Protein AF-A0A3D4FBX0-F1 (afdb_monomer_lite)

Radius of gyration: 39.92 Å; chains: 1; bounding box: 61×50×118 Å

Foldseek 3Di:
DKDAAAKFKFAALADDPLQWPCVQDDPADAQKWKWFQDPNDTDIWGAHPVVRDIPCRNDGGDQFAMIMIHGNHIDDGDDDHHQDAFKDKDKDAAFKGKTDQNGQAKFFVCPQFPDDADAQKWKWTADRNRHIDTQWGAHDPVPGIDGPVNDTDMDHRGHIIMIHHRGIDIRIGHDDPPPDQQPWDKPDFFAADEEEFFAKDKTAIDIDRDPPKWKFKDFPNHTDPPQTDRIDMDRGDDQVPWGWMKMWIDDPHDIDIDDTYTYGYHYDDDDDFPDWDWDWDDDPFKIKIKTQGDAQWKKWKWKDQPVPDIDTQDMDGQHPVRMDITMDTDDPPTDMDMDIDTDD

Secondary structure (DSSP, 8-state):
-EEPSEEEEEE--EE-TT-BHHHHS-SPPTT-EEEEEETTEEEEEEEETTTTEESSTT-B--TTBEEEEEESS-EE-----EEP-EEEEEEE-SEEEEE--SSS--EETTTTT-----TT-EEEEE-TT--EEEEEEEEETTTEEEETTSSPPEE-TTB-EEEEESS-EEEEEEE--TT-PPPPEEEE----EEEETTSPEEEE-EEESSSS-EEEEEETTEE-TT--SSEEEESS--GGG-EEEEEEEEETTEEEEPPPEEEEEE----PPPPPPEEEEEEETTEEEEEEE--TT-EEEEEEESSSS-EEEEEEEE--TTSEEEEEEE--TTS--EEEEEEE-

Sequence (344 aa):
MELPQGSSLISNPFQSGSNLVSSLFSDVPDGFTVSKLMNSEWQGSVWSADSSSWSVPEMTLTPGEGARVDSPEPYQWFTSGKPLVGSLVNWVPAGDSVKASRLALAGLIESELGLQVPEGTTLSTIDGEGTLATLGVYLNAETGWLWTSGEEFSLDVGEAIIISSSSAFDWTQTFDVEGVENPLSLAQVPSEQTLVEGSPLLLEAVAEGADNLAYQWQKDGVDIPGAKSAVLSIESVALSDAGHYAVVASSGGSAVRSLPVSVSVEPKVVEPPASPTLTIAVDGRLIEVTILGEVGQSYQLQGTEDFQTWFDRGGALVNENGTVTFRDRVSRGKGRYYRAIVLE

Structure (mmCIF, N/CA/C/O backbone):
data_AF-A0A3D4FBX0-F1
#
_entry.id   AF-A0A3D4FBX0-F1
#
loop_
_atom_site.group_PDB
_atom_site.id
_atom_site.type_symbol
_atom_site.label_atom_id
_atom_site.label_alt_id
_atom_site.label_comp_id
_atom_site.label_asym_id
_atom_site.label_entity_id
_atom_site.label_seq_id
_atom_site.pdbx_PDB_ins_code
_atom_site.Cartn_x
_atom_site.Cartn_y
_atom_site.Cartn_z
_atom_site.occupancy
_atom_site.B_iso_or_equiv
_atom_site.auth_seq_id
_atom_site.auth_comp_id
_atom_site.auth_asym_id
_atom_site.auth_atom_id
_atom_site.pdbx_PDB_model_num
ATOM 1 N N . MET A 1 1 ? 10.372 -5.886 -29.513 1.00 81.50 1 MET A N 1
ATOM 2 C CA . MET A 1 1 ? 11.264 -4.760 -29.845 1.00 81.50 1 MET A CA 1
ATOM 3 C C . MET A 1 1 ? 12.476 -5.318 -30.566 1.00 81.50 1 MET A C 1
ATOM 5 O O . MET A 1 1 ? 12.957 -6.369 -30.163 1.00 81.50 1 MET A O 1
ATOM 9 N N . GLU A 1 2 ? 12.933 -4.683 -31.641 1.00 86.69 2 GLU A N 1
ATOM 10 C CA . GLU A 1 2 ? 14.228 -5.031 -32.236 1.00 86.69 2 GLU A CA 1
ATOM 11 C C . GLU A 1 2 ? 15.317 -4.239 -31.519 1.00 86.69 2 GLU A C 1
ATOM 13 O O . GLU A 1 2 ? 15.252 -3.015 -31.470 1.00 86.69 2 GLU A O 1
ATOM 18 N N . LEU A 1 3 ? 16.287 -4.941 -30.936 1.00 89.62 3 LEU A N 1
ATOM 19 C CA . LEU A 1 3 ? 17.471 -4.326 -30.359 1.00 89.62 3 LEU A CA 1
ATOM 20 C C . LEU A 1 3 ? 18.573 -4.325 -31.422 1.00 89.62 3 LEU A C 1
ATOM 22 O O . LEU A 1 3 ? 18.932 -5.403 -31.916 1.00 89.62 3 LEU A O 1
ATOM 26 N N . PRO A 1 4 ? 19.093 -3.150 -31.816 1.00 91.69 4 PRO A N 1
ATOM 27 C CA . PRO A 1 4 ? 20.213 -3.082 -32.737 1.00 91.69 4 PRO A CA 1
ATOM 28 C C . PRO A 1 4 ? 21.470 -3.692 -32.109 1.00 91.69 4 PRO A C 1
ATOM 30 O O . PRO A 1 4 ? 21.563 -3.903 -30.900 1.00 91.69 4 PRO A O 1
ATOM 33 N N . GLN A 1 5 ? 22.468 -3.948 -32.953 1.00 95.38 5 GLN A N 1
ATOM 34 C CA . GLN A 1 5 ? 23.820 -4.169 -32.457 1.00 95.38 5 GLN A CA 1
ATOM 35 C C . GLN A 1 5 ? 24.293 -2.921 -31.695 1.00 95.38 5 GLN A C 1
ATOM 37 O O . GLN A 1 5 ? 24.089 -1.800 -32.164 1.00 95.38 5 GLN A O 1
ATOM 42 N N . GLY A 1 6 ? 24.957 -3.134 -30.561 1.00 95.25 6 GLY A N 1
ATOM 43 C CA . GLY A 1 6 ? 25.437 -2.072 -29.688 1.00 95.25 6 GLY A CA 1
ATOM 44 C C . GLY A 1 6 ? 24.506 -1.825 -28.506 1.00 95.25 6 GLY A C 1
ATOM 45 O O . GLY A 1 6 ? 23.904 -2.758 -27.973 1.00 95.25 6 GLY A O 1
ATOM 46 N N . SER A 1 7 ? 24.441 -0.576 -28.059 1.00 95.88 7 SER A N 1
ATOM 47 C CA . SER A 1 7 ? 23.748 -0.18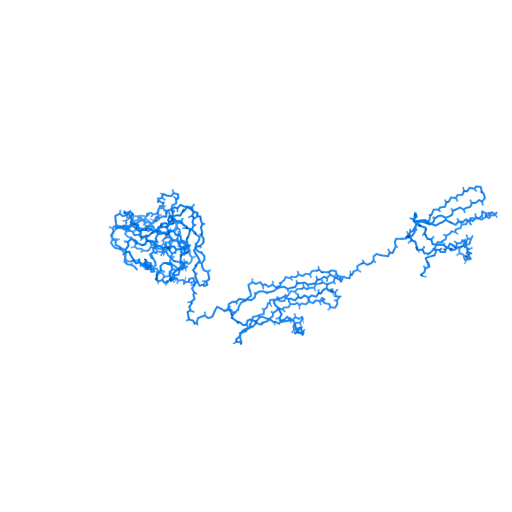4 -26.835 1.00 95.88 7 SER A CA 1
ATOM 48 C C . SER A 1 7 ? 22.283 0.179 -27.060 1.00 95.88 7 SER A C 1
ATOM 50 O O . SER A 1 7 ? 21.911 0.796 -28.057 1.00 95.88 7 SER A O 1
ATOM 52 N N . SER A 1 8 ? 21.428 -0.159 -26.098 1.00 95.12 8 SER A N 1
ATOM 53 C CA . SER A 1 8 ? 20.036 0.301 -26.039 1.00 95.12 8 SER A CA 1
ATOM 54 C C . SER A 1 8 ? 19.577 0.462 -24.593 1.00 95.12 8 SER A C 1
ATOM 56 O O . SER A 1 8 ? 20.061 -0.237 -23.702 1.00 95.12 8 SER A O 1
ATOM 58 N N . LEU A 1 9 ? 18.639 1.378 -24.349 1.00 95.00 9 LEU A N 1
ATOM 59 C CA . LEU A 1 9 ? 17.964 1.515 -23.058 1.00 95.00 9 LEU A CA 1
ATOM 60 C C . LEU A 1 9 ? 16.609 0.831 -23.130 1.00 95.00 9 LEU A C 1
ATOM 62 O O . LEU A 1 9 ? 15.767 1.182 -23.951 1.00 95.00 9 LEU A O 1
ATOM 66 N N . ILE A 1 10 ? 16.409 -0.140 -22.251 1.00 92.19 10 ILE A N 1
ATOM 67 C CA . ILE A 1 10 ? 15.209 -0.964 -22.232 1.00 92.19 10 ILE A CA 1
ATOM 68 C C . ILE A 1 10 ? 14.611 -1.004 -20.839 1.00 92.19 10 ILE A C 1
ATOM 70 O O . ILE A 1 10 ? 15.288 -0.775 -19.835 1.00 92.19 10 ILE A O 1
ATOM 74 N N . SER A 1 11 ? 13.338 -1.356 -20.762 1.00 87.69 11 SER A N 1
ATOM 75 C CA . SER A 1 11 ? 12.660 -1.648 -19.510 1.00 87.69 11 SER A CA 1
ATOM 76 C C . SER A 1 11 ? 11.707 -2.811 -19.673 1.00 87.69 11 SER A C 1
ATOM 78 O O . SER A 1 11 ? 11.137 -3.030 -20.737 1.00 87.69 11 SER A O 1
ATOM 80 N N . ASN A 1 12 ? 11.519 -3.554 -18.589 1.00 84.69 12 ASN A N 1
ATOM 81 C CA . ASN A 1 12 ? 10.453 -4.528 -18.490 1.00 84.69 12 ASN A CA 1
ATOM 82 C C . ASN A 1 12 ? 9.160 -3.817 -18.037 1.00 84.69 12 ASN A C 1
ATOM 84 O O . ASN A 1 12 ? 9.109 -3.388 -16.889 1.00 84.69 12 ASN A O 1
ATOM 88 N N . PRO A 1 13 ? 8.103 -3.710 -18.861 1.00 73.19 13 PRO A N 1
ATOM 89 C CA . PRO A 1 13 ? 6.834 -3.121 -18.428 1.00 73.19 13 PRO A CA 1
ATOM 90 C C . PRO A 1 13 ? 5.913 -4.138 -17.724 1.00 73.19 13 PRO A C 1
ATOM 92 O O . PRO A 1 13 ? 4.857 -3.769 -17.213 1.00 73.19 13 PRO A O 1
ATOM 95 N N . PHE A 1 14 ? 6.274 -5.429 -17.688 1.00 78.81 14 PHE A N 1
ATOM 96 C CA . PHE A 1 14 ? 5.383 -6.507 -17.254 1.00 78.81 14 PHE A CA 1
ATOM 97 C C . PHE A 1 14 ? 5.850 -7.204 -15.980 1.00 78.81 14 PHE A C 1
ATOM 99 O O . PHE A 1 14 ? 7.025 -7.524 -15.803 1.00 78.81 14 PHE A O 1
ATOM 106 N N . GLN A 1 15 ? 4.902 -7.561 -15.112 1.00 76.25 15 GLN A N 1
ATOM 107 C CA . GLN A 1 15 ? 5.196 -8.478 -14.016 1.00 76.25 15 GLN A CA 1
ATOM 108 C C . GLN A 1 15 ? 5.245 -9.914 -14.556 1.00 76.25 15 GLN A C 1
ATOM 110 O O . GLN A 1 15 ? 4.235 -10.457 -15.017 1.00 76.25 15 GLN A O 1
ATOM 115 N N . SER A 1 16 ? 6.415 -10.546 -14.460 1.00 65.38 16 SER A N 1
ATOM 116 C CA . SER A 1 16 ? 6.683 -11.896 -14.965 1.00 65.38 16 SER A CA 1
ATOM 117 C C . SER A 1 16 ? 7.260 -12.786 -13.861 1.00 65.38 16 SER A C 1
ATOM 119 O O . SER A 1 16 ? 8.459 -13.000 -13.775 1.00 65.38 16 SER A O 1
ATOM 121 N N . GLY A 1 17 ? 6.412 -13.310 -12.968 1.00 68.88 17 GLY A N 1
ATOM 122 C CA . GLY A 1 17 ? 6.825 -14.258 -11.918 1.00 68.88 17 GLY A CA 1
ATOM 123 C C . GLY A 1 17 ? 7.986 -13.761 -11.037 1.00 68.88 17 GLY A C 1
ATOM 124 O O . GLY A 1 17 ? 7.739 -13.131 -10.013 1.00 68.88 17 GLY A O 1
ATOM 125 N N . SER A 1 18 ? 9.228 -14.062 -11.440 1.00 76.38 18 SER A N 1
ATOM 126 C CA . SER A 1 18 ? 10.487 -13.681 -10.784 1.00 76.38 18 SER A CA 1
ATOM 127 C C . SER A 1 18 ? 11.148 -12.395 -11.318 1.00 76.38 18 SER A C 1
ATOM 129 O O . SER A 1 18 ? 11.990 -11.837 -10.620 1.00 76.38 18 SER A O 1
ATOM 131 N N . ASN A 1 19 ? 10.798 -11.917 -12.522 1.00 83.62 19 ASN A N 1
ATOM 132 C CA . ASN A 1 19 ? 11.467 -10.809 -13.227 1.00 83.62 19 ASN A CA 1
ATOM 133 C C . ASN A 1 19 ? 13.000 -10.965 -13.341 1.00 83.62 19 ASN A C 1
ATOM 135 O O . ASN A 1 19 ? 13.720 -9.968 -13.432 1.00 83.62 19 ASN A O 1
ATOM 139 N N . LEU A 1 20 ? 13.522 -12.194 -13.300 1.00 89.50 20 LEU A N 1
ATOM 140 C CA . LEU A 1 20 ? 14.953 -12.451 -13.461 1.00 89.50 20 LEU A CA 1
ATOM 141 C C . LEU A 1 20 ? 15.390 -12.095 -14.882 1.00 89.50 20 LEU A C 1
ATOM 143 O O . LEU A 1 20 ? 14.687 -12.409 -15.843 1.00 89.50 20 LEU A O 1
ATOM 147 N N . VAL A 1 21 ? 16.583 -11.522 -15.032 1.00 90.19 21 VAL A N 1
ATOM 148 C CA . VAL A 1 21 ? 17.190 -11.239 -16.343 1.00 90.19 21 VAL A CA 1
ATOM 149 C C . VAL A 1 21 ? 17.229 -12.503 -17.205 1.00 90.19 21 VAL A C 1
ATOM 151 O O . VAL A 1 21 ? 16.845 -12.458 -18.368 1.00 90.19 21 VAL A O 1
ATOM 154 N N . SER A 1 22 ? 17.547 -13.652 -16.607 1.00 88.56 22 SER A N 1
ATOM 155 C CA . SER A 1 22 ? 17.542 -14.960 -17.276 1.00 88.56 22 SER A CA 1
ATOM 156 C C . SER A 1 22 ? 16.178 -15.410 -17.805 1.00 88.56 22 SER A C 1
ATOM 158 O O . SER A 1 22 ? 16.120 -16.254 -18.692 1.00 88.56 22 SER A O 1
ATOM 160 N N . SER A 1 23 ? 15.085 -14.866 -17.268 1.00 85.69 23 SER A N 1
ATOM 161 C CA . SER A 1 23 ? 13.723 -15.138 -17.740 1.00 85.69 23 SER A CA 1
ATOM 162 C C . SER A 1 23 ? 13.221 -14.116 -18.760 1.00 85.69 23 SER A C 1
ATOM 164 O O . SER A 1 23 ? 12.358 -14.440 -19.569 1.00 85.69 23 SER A O 1
ATOM 166 N N . LEU A 1 24 ? 13.762 -12.895 -18.727 1.00 87.31 24 LEU A N 1
ATOM 167 C CA . LEU A 1 24 ? 13.410 -11.806 -19.642 1.00 87.31 24 LEU A CA 1
ATOM 168 C C . LEU A 1 24 ? 14.210 -11.863 -20.948 1.00 87.31 24 LEU A C 1
ATOM 170 O O . LEU A 1 24 ? 13.746 -11.370 -21.974 1.00 87.31 24 LEU A O 1
ATOM 174 N N . PHE A 1 25 ? 15.402 -12.455 -20.901 1.00 88.31 25 PHE A N 1
ATOM 175 C CA . PHE A 1 25 ? 16.336 -12.576 -22.012 1.00 88.31 25 PHE A CA 1
ATOM 176 C C . PHE A 1 25 ? 16.727 -14.045 -22.193 1.00 88.31 25 PHE A C 1
ATOM 178 O O . PHE A 1 25 ? 17.570 -14.576 -21.469 1.00 88.31 25 PHE A O 1
ATOM 185 N N . SER A 1 26 ? 16.084 -14.695 -23.162 1.00 82.31 26 SER A N 1
ATOM 186 C CA . SER A 1 26 ? 16.315 -16.087 -23.557 1.00 82.31 26 SER A CA 1
ATOM 187 C C . SER A 1 26 ? 16.983 -16.149 -24.924 1.00 82.31 26 SER A C 1
ATOM 189 O O . SER A 1 26 ? 16.622 -15.371 -25.800 1.00 82.31 26 SER A O 1
ATOM 191 N N . ASP A 1 27 ? 17.901 -17.095 -25.127 1.00 86.88 27 ASP A N 1
ATOM 192 C CA . ASP A 1 27 ? 18.573 -17.302 -26.420 1.00 86.88 27 ASP A CA 1
ATOM 193 C C . ASP A 1 27 ? 19.313 -16.048 -26.932 1.00 86.88 27 ASP A C 1
ATOM 195 O O . ASP A 1 27 ? 19.328 -15.755 -28.128 1.00 86.88 27 ASP A O 1
ATOM 199 N N . VAL A 1 28 ? 19.929 -15.292 -26.015 1.00 93.12 28 VAL A N 1
ATOM 200 C CA . VAL A 1 28 ? 20.746 -14.122 -26.366 1.00 93.12 28 VAL A CA 1
ATOM 201 C C . VAL A 1 28 ? 22.135 -14.520 -26.898 1.00 93.12 28 VAL A C 1
ATOM 203 O O . VAL A 1 28 ? 22.654 -15.582 -26.531 1.00 93.12 28 VAL A O 1
ATOM 206 N N . PRO A 1 29 ? 22.769 -13.669 -27.729 1.00 94.81 29 PRO A N 1
ATOM 207 C CA . PRO A 1 29 ? 24.128 -13.885 -28.227 1.00 94.81 29 PRO A CA 1
ATOM 208 C C . PRO A 1 29 ? 25.178 -13.958 -27.111 1.00 94.81 29 PRO A C 1
ATOM 210 O O . PRO A 1 29 ? 25.039 -13.319 -26.066 1.00 94.81 29 PRO A O 1
ATOM 213 N N . ASP A 1 30 ? 26.266 -14.697 -27.343 1.00 96.31 30 ASP A N 1
ATOM 214 C CA . ASP A 1 30 ? 27.410 -14.728 -26.422 1.00 96.31 30 ASP A CA 1
ATOM 215 C C . ASP A 1 30 ? 27.992 -13.322 -26.222 1.00 96.31 30 ASP A C 1
ATOM 217 O O . ASP A 1 30 ? 28.230 -12.606 -27.193 1.00 96.31 30 ASP A O 1
ATOM 221 N N . GLY A 1 31 ? 28.205 -12.918 -24.968 1.00 95.75 31 GLY A N 1
ATOM 222 C CA . GLY A 1 31 ? 28.670 -11.574 -24.624 1.00 95.75 31 GLY A CA 1
ATOM 223 C C . GLY A 1 31 ? 27.572 -10.511 -24.506 1.00 95.75 31 GLY A C 1
ATOM 224 O O . GLY A 1 31 ? 27.900 -9.359 -24.230 1.00 95.75 31 GLY A O 1
ATOM 225 N N . PHE A 1 32 ? 26.290 -10.866 -24.666 1.00 97.19 32 PHE A N 1
ATOM 226 C CA . PHE A 1 32 ? 25.172 -9.955 -24.393 1.00 97.19 32 PHE A CA 1
ATOM 227 C C . PHE A 1 32 ? 25.190 -9.494 -22.933 1.00 97.19 32 PHE A C 1
ATOM 229 O O . PHE A 1 32 ? 25.326 -10.313 -22.017 1.00 97.19 32 PHE A O 1
ATOM 236 N N . THR A 1 33 ? 25.031 -8.192 -22.699 1.00 97.12 33 THR A N 1
ATOM 237 C CA . THR A 1 33 ? 25.055 -7.619 -21.347 1.00 97.12 33 THR A CA 1
ATOM 238 C C . THR A 1 33 ? 23.728 -6.961 -20.981 1.00 97.12 33 THR A C 1
ATOM 240 O O . THR A 1 33 ? 23.034 -6.400 -21.826 1.00 97.12 33 THR A O 1
ATOM 243 N N . VAL A 1 34 ? 23.386 -7.009 -19.693 1.00 96.31 34 VAL A N 1
ATOM 244 C CA . VAL A 1 34 ? 22.302 -6.225 -19.090 1.00 96.31 34 VAL A CA 1
ATOM 245 C C . VAL A 1 34 ? 22.876 -5.494 -17.888 1.00 96.31 34 VAL A C 1
ATOM 247 O O . VAL A 1 34 ? 23.357 -6.135 -16.958 1.00 96.31 34 VAL A O 1
ATOM 250 N N . SER A 1 35 ? 22.815 -4.166 -17.886 1.00 94.50 35 SER A N 1
ATOM 251 C CA . SER A 1 35 ? 23.449 -3.303 -16.889 1.00 94.50 35 SER A CA 1
ATOM 252 C C . SER A 1 35 ? 22.460 -2.319 -16.271 1.00 94.50 35 SER A C 1
ATOM 254 O O . SER A 1 35 ? 21.723 -1.632 -16.974 1.00 94.50 35 SER A O 1
ATOM 256 N N . LYS A 1 36 ? 22.468 -2.203 -14.941 1.00 90.31 36 LYS A N 1
ATOM 257 C CA . LYS A 1 36 ? 21.743 -1.166 -14.195 1.00 90.31 36 LYS A CA 1
ATOM 258 C C . LYS A 1 36 ? 22.679 -0.014 -13.857 1.00 90.31 36 LYS A C 1
ATOM 260 O O . LYS A 1 36 ? 23.842 -0.240 -13.531 1.00 90.31 36 LYS A O 1
ATOM 265 N N . LEU A 1 37 ? 22.158 1.208 -13.897 1.00 86.06 37 LEU A N 1
ATOM 266 C CA . LEU A 1 37 ? 22.888 2.387 -13.442 1.00 86.06 37 LEU A CA 1
ATOM 267 C C . LEU A 1 37 ? 22.717 2.532 -11.928 1.00 86.06 37 LEU A C 1
ATOM 269 O O . LEU A 1 37 ? 21.599 2.689 -11.439 1.00 86.06 37 LEU A O 1
ATOM 273 N N . MET A 1 38 ? 23.817 2.460 -11.185 1.00 78.12 38 MET A N 1
ATOM 274 C CA . MET A 1 38 ? 23.843 2.616 -9.732 1.00 78.12 38 MET A CA 1
ATOM 275 C C . MET A 1 38 ? 25.011 3.523 -9.356 1.00 78.12 38 MET A C 1
ATOM 277 O O . MET A 1 38 ? 26.154 3.214 -9.677 1.00 78.12 38 MET A O 1
ATOM 281 N N . ASN A 1 39 ? 24.736 4.630 -8.661 1.00 75.06 39 ASN A N 1
ATOM 282 C CA . ASN A 1 39 ? 25.752 5.616 -8.261 1.00 75.06 39 ASN A CA 1
ATOM 283 C C . ASN A 1 39 ? 26.601 6.128 -9.445 1.00 75.06 39 ASN A C 1
ATOM 285 O O . ASN A 1 39 ? 27.820 6.222 -9.337 1.00 75.06 39 ASN A O 1
ATOM 289 N N . SER A 1 40 ? 25.953 6.416 -10.580 1.00 78.62 40 SER A N 1
ATOM 290 C CA . SER A 1 40 ? 26.597 6.847 -11.834 1.00 78.62 40 SER A CA 1
ATOM 291 C C . SER A 1 40 ? 27.551 5.824 -12.474 1.00 78.62 40 SER A C 1
ATOM 293 O O . SER A 1 40 ? 28.278 6.163 -13.405 1.00 78.62 40 SER A O 1
ATOM 295 N N . GLU A 1 41 ? 27.518 4.560 -12.041 1.00 85.44 41 GLU A N 1
ATOM 296 C CA . GLU A 1 41 ? 28.266 3.460 -12.654 1.00 85.44 41 GLU A CA 1
ATOM 297 C C . GLU A 1 41 ? 27.328 2.364 -13.170 1.00 85.44 41 GLU A C 1
ATOM 299 O O . GLU A 1 41 ? 26.313 2.030 -12.551 1.00 85.44 41 GLU A O 1
ATOM 304 N N . TRP A 1 42 ? 27.675 1.785 -14.320 1.00 89.88 42 TRP A N 1
ATOM 305 C CA . TRP A 1 42 ? 26.950 0.654 -14.889 1.00 89.88 42 TRP A CA 1
ATOM 306 C C . TRP A 1 42 ? 27.415 -0.645 -14.240 1.00 89.88 42 TRP A C 1
ATOM 308 O O . TRP A 1 42 ? 28.582 -1.020 -14.336 1.00 89.88 42 TRP A O 1
ATOM 318 N N . GLN A 1 43 ? 26.485 -1.349 -13.604 1.00 89.25 43 GLN A N 1
ATOM 319 C CA . GLN A 1 43 ? 26.718 -2.658 -13.007 1.00 89.25 43 GLN A CA 1
ATOM 320 C C . GLN A 1 43 ? 25.849 -3.681 -13.722 1.00 89.25 43 GLN A C 1
ATOM 322 O O . GLN A 1 43 ? 24.622 -3.559 -13.726 1.00 89.25 43 GLN A O 1
ATOM 327 N N . GLY A 1 44 ? 26.480 -4.672 -14.348 1.00 92.56 44 GLY A N 1
ATOM 328 C CA . GLY A 1 44 ? 25.782 -5.570 -15.255 1.00 92.56 44 GLY A CA 1
ATOM 329 C C . GLY A 1 44 ? 26.115 -7.041 -15.120 1.00 92.56 44 GLY A C 1
ATOM 330 O O . GLY A 1 44 ? 27.101 -7.448 -14.508 1.00 92.56 44 GLY A O 1
ATOM 331 N N . SER A 1 45 ? 25.238 -7.826 -15.725 1.00 95.62 45 SER A N 1
ATOM 332 C CA . SER A 1 45 ? 25.350 -9.260 -15.918 1.00 95.62 45 SER A CA 1
ATOM 333 C C . SER A 1 45 ? 25.648 -9.532 -17.387 1.00 95.62 45 SER A C 1
ATOM 335 O O . SER A 1 45 ? 25.082 -8.880 -18.263 1.00 95.62 45 SER A O 1
ATOM 337 N N . VAL A 1 46 ? 26.536 -10.483 -17.653 1.00 97.12 46 VAL A N 1
ATOM 338 C CA . VAL A 1 46 ? 26.955 -10.868 -19.006 1.00 97.12 46 VAL A CA 1
ATOM 339 C C . VAL A 1 46 ? 26.550 -12.312 -19.246 1.00 97.12 46 VAL A C 1
ATOM 341 O O . VAL A 1 46 ? 26.764 -13.164 -18.378 1.00 97.12 46 VAL A O 1
ATOM 344 N N . TRP A 1 47 ? 25.967 -12.584 -20.407 1.00 97.25 47 TRP A N 1
ATOM 345 C CA . TRP A 1 47 ? 25.662 -13.933 -20.856 1.00 97.25 47 TRP A CA 1
ATOM 346 C C . TRP A 1 47 ? 26.900 -14.610 -21.446 1.00 97.25 47 TRP A C 1
ATOM 348 O O . TRP A 1 47 ? 27.590 -14.028 -22.284 1.00 97.25 47 TRP A O 1
ATOM 358 N N . SER A 1 48 ? 27.150 -15.854 -21.029 1.00 95.75 48 SER A N 1
ATOM 359 C CA . SER A 1 48 ? 28.141 -16.733 -21.649 1.00 95.75 48 SER A CA 1
ATOM 360 C C . SER A 1 48 ? 27.467 -17.970 -22.235 1.00 95.75 48 SER A C 1
ATOM 362 O O . SER A 1 48 ? 26.826 -18.739 -21.512 1.00 95.75 48 SER A O 1
ATOM 364 N N . ALA A 1 49 ? 27.647 -18.186 -23.537 1.00 92.88 49 ALA A N 1
ATOM 365 C CA . ALA A 1 49 ? 27.149 -19.362 -24.243 1.00 92.88 49 ALA A CA 1
ATOM 366 C C . ALA A 1 49 ? 27.879 -20.643 -23.802 1.00 92.88 49 ALA A C 1
ATOM 368 O O . ALA A 1 49 ? 27.241 -21.686 -23.651 1.00 92.88 49 ALA A O 1
ATOM 369 N N . ASP A 1 50 ? 29.182 -20.549 -23.511 1.00 93.06 50 ASP A N 1
ATOM 370 C CA . ASP A 1 50 ? 30.014 -21.677 -23.067 1.00 93.06 50 ASP A CA 1
ATOM 371 C C . ASP A 1 50 ? 29.497 -22.311 -21.768 1.00 93.06 50 ASP A C 1
ATOM 373 O O . ASP A 1 50 ? 29.455 -23.536 -21.638 1.00 93.06 50 ASP A O 1
ATOM 377 N N . SER A 1 51 ? 29.091 -21.484 -20.798 1.00 93.19 51 SER A N 1
ATOM 378 C CA . SER A 1 51 ? 28.539 -21.947 -19.520 1.00 93.19 51 SER A CA 1
ATOM 379 C C . SER A 1 51 ? 27.011 -21.936 -19.470 1.00 93.19 51 SER A C 1
ATOM 381 O O . SER A 1 51 ? 26.441 -22.397 -18.480 1.00 93.19 51 SER A O 1
ATOM 383 N N . SER A 1 52 ? 26.347 -21.427 -20.516 1.00 93.12 52 SER A N 1
ATOM 384 C CA . SER A 1 52 ? 24.892 -21.227 -20.579 1.00 93.12 52 SER A CA 1
ATOM 385 C C . SER A 1 52 ? 24.352 -20.508 -19.337 1.00 93.12 52 SER A C 1
ATOM 387 O O . SER A 1 52 ? 23.354 -20.916 -18.737 1.00 93.12 52 SER A O 1
ATOM 389 N N . SER A 1 53 ? 25.059 -19.464 -18.900 1.00 94.38 53 SER A N 1
ATOM 390 C CA . SER A 1 53 ? 24.759 -18.776 -17.647 1.00 94.38 53 SER A CA 1
ATOM 391 C C . SER A 1 53 ? 25.062 -17.286 -17.701 1.00 94.38 53 SER A C 1
ATOM 393 O O . SER A 1 53 ? 26.027 -16.848 -18.325 1.00 94.38 53 SER A O 1
ATOM 395 N N . TRP A 1 54 ? 24.290 -16.531 -16.928 1.00 95.75 54 TRP A N 1
ATOM 396 C CA . TRP A 1 54 ? 24.553 -15.132 -16.610 1.00 95.75 54 TRP A CA 1
ATOM 397 C C . TRP A 1 54 ? 25.605 -15.009 -15.501 1.00 95.75 54 TRP A C 1
ATOM 399 O O . TRP A 1 54 ? 25.561 -15.764 -14.528 1.00 95.75 54 TRP A O 1
ATOM 409 N N . SER A 1 55 ? 26.523 -14.042 -15.612 1.00 96.75 55 SER A N 1
ATOM 410 C CA . SER A 1 55 ? 27.559 -13.793 -14.592 1.00 96.75 55 SER A CA 1
ATOM 411 C C . SER A 1 55 ? 26.987 -13.340 -13.241 1.00 96.75 55 SER A C 1
ATOM 413 O O . SER A 1 55 ? 27.568 -13.629 -12.195 1.00 96.75 55 SER A O 1
ATOM 415 N N . VAL A 1 56 ? 25.824 -12.683 -13.254 1.00 94.56 56 VAL A N 1
ATOM 416 C CA . VAL A 1 56 ? 25.021 -12.336 -12.073 1.00 94.56 56 VAL A CA 1
ATOM 417 C C . VAL A 1 56 ? 23.624 -12.955 -12.243 1.00 94.56 56 VAL A C 1
ATOM 419 O O . VAL A 1 56 ? 22.733 -12.311 -12.802 1.00 94.56 56 VAL A O 1
ATOM 422 N N . PRO A 1 57 ? 23.411 -14.215 -11.815 1.00 89.44 57 PRO A N 1
ATOM 423 C CA . PRO A 1 57 ? 22.180 -14.959 -12.108 1.00 89.44 57 PRO A CA 1
ATOM 424 C C . PRO A 1 57 ? 20.947 -14.451 -11.345 1.00 89.44 57 PRO A C 1
ATOM 426 O O . PRO A 1 57 ? 19.828 -14.639 -11.809 1.00 89.44 57 PRO A O 1
ATOM 429 N N . GLU A 1 58 ? 21.152 -13.777 -10.212 1.00 90.31 58 GLU A N 1
ATOM 430 C CA . GLU A 1 58 ? 20.089 -13.210 -9.365 1.00 90.31 58 GLU A CA 1
ATOM 431 C C . GLU A 1 58 ? 19.632 -11.813 -9.824 1.00 90.31 58 GLU A C 1
ATOM 433 O O . GLU A 1 58 ? 18.792 -11.181 -9.182 1.00 90.31 58 GLU A O 1
ATOM 438 N N . MET A 1 59 ? 20.209 -11.279 -10.907 1.00 89.75 59 MET A N 1
ATOM 439 C CA . MET A 1 59 ? 19.841 -9.958 -11.405 1.00 89.75 59 MET A CA 1
ATOM 440 C C . MET A 1 59 ? 18.384 -9.966 -11.878 1.00 89.75 59 MET A C 1
ATOM 442 O O . MET A 1 59 ? 17.980 -10.810 -12.676 1.00 89.75 59 MET A O 1
ATOM 446 N N . THR A 1 60 ? 17.600 -9.000 -11.406 1.00 89.81 60 THR A N 1
ATOM 447 C CA . THR A 1 60 ? 16.191 -8.818 -11.777 1.00 89.81 60 THR A CA 1
ATOM 448 C C . THR A 1 60 ? 15.980 -7.486 -12.480 1.00 89.81 60 THR A C 1
ATOM 450 O O . THR A 1 60 ? 16.753 -6.550 -12.280 1.00 89.81 60 THR A O 1
ATOM 453 N N . LEU A 1 61 ? 14.917 -7.376 -13.273 1.00 86.81 61 LEU A N 1
ATOM 454 C CA . LEU A 1 61 ? 14.436 -6.113 -13.828 1.00 86.81 61 LEU A CA 1
ATOM 455 C C . LEU A 1 61 ? 12.938 -5.987 -13.543 1.00 86.81 61 LEU A C 1
ATOM 457 O O . LEU A 1 61 ? 12.092 -6.528 -14.260 1.00 86.81 61 LEU A O 1
ATOM 461 N N . THR A 1 62 ? 12.618 -5.339 -12.426 1.00 83.44 62 THR A N 1
ATOM 462 C CA . THR A 1 62 ? 11.235 -5.167 -11.978 1.00 83.44 62 THR A CA 1
ATOM 463 C C . THR A 1 62 ? 10.498 -4.134 -12.835 1.00 83.44 62 THR A C 1
ATOM 465 O O . THR A 1 62 ? 11.138 -3.280 -13.452 1.00 83.44 62 THR A O 1
ATOM 468 N N . PRO A 1 63 ? 9.155 -4.183 -12.896 1.00 80.00 63 PRO A N 1
ATOM 469 C CA . PRO A 1 63 ? 8.400 -3.262 -13.732 1.00 80.00 63 PRO A CA 1
ATOM 470 C C . PRO A 1 63 ? 8.658 -1.783 -13.432 1.00 80.00 63 PRO A C 1
ATOM 472 O O . PRO A 1 63 ? 8.382 -1.330 -12.318 1.00 80.00 63 PRO A O 1
ATOM 475 N N . GLY A 1 64 ? 9.123 -1.030 -14.434 1.00 75.12 64 GLY A N 1
ATOM 476 C CA . GLY A 1 64 ? 9.496 0.390 -14.317 1.00 75.12 64 GLY A CA 1
ATOM 477 C C . GLY A 1 64 ? 10.974 0.660 -14.055 1.00 75.12 64 GLY A C 1
ATOM 478 O O . GLY A 1 64 ? 11.410 1.812 -14.140 1.00 75.12 64 GLY A O 1
ATOM 479 N N . GLU A 1 65 ? 11.763 -0.370 -13.749 1.00 84.62 65 GLU A N 1
ATOM 480 C CA . GLU A 1 65 ? 13.217 -0.254 -13.791 1.00 84.62 65 GLU A CA 1
ATOM 481 C C . GLU A 1 65 ? 13.692 -0.289 -15.245 1.00 84.62 65 GLU A C 1
ATOM 483 O O . GLU A 1 65 ? 13.264 -1.138 -16.032 1.00 84.62 65 GLU A O 1
ATOM 488 N N . GLY A 1 66 ? 14.593 0.624 -15.598 1.00 89.50 66 GLY A N 1
ATOM 489 C CA . GLY A 1 66 ? 15.315 0.569 -16.859 1.00 89.50 66 GLY A CA 1
ATOM 490 C C . GLY A 1 66 ? 16.696 -0.071 -16.704 1.00 89.50 66 GLY A C 1
ATOM 491 O O . GLY A 1 66 ? 17.283 -0.086 -15.619 1.00 89.50 66 GLY A O 1
ATOM 492 N N . ALA A 1 67 ? 17.222 -0.587 -17.805 1.00 93.25 67 ALA A N 1
ATOM 493 C CA . ALA A 1 67 ? 18.574 -1.109 -17.924 1.00 93.25 67 ALA A CA 1
ATOM 494 C C . ALA A 1 67 ? 19.172 -0.702 -19.273 1.00 93.25 67 ALA A C 1
ATOM 496 O O . ALA A 1 67 ? 18.455 -0.489 -20.249 1.00 93.25 67 ALA A O 1
ATOM 497 N N . ARG A 1 68 ? 20.500 -0.634 -19.329 1.00 95.31 68 ARG A N 1
ATOM 498 C CA . ARG A 1 68 ? 21.238 -0.651 -20.588 1.00 95.31 68 ARG A CA 1
ATOM 499 C C . ARG A 1 68 ? 21.467 -2.094 -20.985 1.00 95.31 68 ARG A C 1
ATOM 501 O O . ARG A 1 68 ? 21.868 -2.905 -20.153 1.00 95.31 68 ARG A O 1
ATOM 508 N N . VAL A 1 69 ? 21.252 -2.391 -22.251 1.00 95.94 69 VAL A N 1
ATOM 509 C CA . VAL A 1 69 ? 21.665 -3.649 -22.861 1.00 95.94 69 VAL A CA 1
ATOM 510 C C . VAL A 1 69 ? 22.717 -3.365 -23.909 1.00 95.94 69 VAL A C 1
ATOM 512 O O . VAL A 1 69 ? 22.588 -2.391 -24.648 1.00 95.94 69 VAL A O 1
ATOM 515 N N . ASP A 1 70 ? 23.756 -4.192 -23.951 1.00 96.50 70 ASP A N 1
ATOM 516 C CA . ASP A 1 70 ? 24.740 -4.172 -25.027 1.00 96.50 70 ASP A CA 1
ATOM 517 C C . ASP A 1 70 ? 24.670 -5.510 -25.761 1.00 96.50 70 ASP A C 1
ATOM 519 O O . ASP A 1 70 ? 24.984 -6.562 -25.196 1.00 96.50 70 ASP A O 1
ATOM 523 N N . SER A 1 71 ? 24.222 -5.462 -27.016 1.00 95.62 71 SER A N 1
ATOM 524 C CA . SER A 1 71 ? 24.039 -6.641 -27.856 1.00 95.62 71 SER A CA 1
ATOM 525 C C . SER A 1 71 ? 25.158 -6.741 -28.899 1.00 95.62 71 SER A C 1
ATOM 527 O O . SER A 1 71 ? 25.305 -5.836 -29.726 1.00 95.62 71 SER A O 1
ATOM 529 N N . PRO A 1 72 ? 25.946 -7.830 -28.920 1.00 95.31 72 PRO A N 1
ATOM 530 C CA . PRO A 1 72 ? 27.005 -8.033 -29.914 1.00 95.31 72 PRO A CA 1
ATOM 531 C C . PRO A 1 72 ? 26.499 -8.151 -31.355 1.00 95.31 72 PRO A C 1
ATOM 533 O O . PRO A 1 72 ? 27.250 -7.888 -32.291 1.00 95.31 72 PRO A O 1
ATOM 536 N N . GLU A 1 73 ? 25.235 -8.523 -31.538 1.00 94.62 73 GLU A N 1
ATOM 537 C CA . GLU A 1 73 ? 24.532 -8.616 -32.819 1.00 94.62 73 GLU A CA 1
ATOM 538 C C . GLU A 1 73 ? 23.058 -8.210 -32.640 1.00 94.62 73 GLU A C 1
ATOM 540 O O . GLU A 1 73 ? 22.587 -8.149 -31.503 1.00 94.62 73 GLU A O 1
ATOM 545 N N . PRO A 1 74 ? 22.307 -7.897 -33.710 1.00 93.19 74 PRO A N 1
ATOM 546 C CA . PRO A 1 74 ? 20.894 -7.549 -33.581 1.00 93.19 74 PRO A CA 1
ATOM 547 C C . PRO A 1 74 ? 20.089 -8.675 -32.921 1.00 93.19 74 PRO A C 1
ATOM 549 O O . PRO A 1 74 ? 20.229 -9.839 -33.293 1.00 93.19 74 PRO A O 1
ATOM 552 N N . TYR A 1 75 ? 19.219 -8.329 -31.973 1.00 90.50 75 TYR A N 1
ATOM 553 C CA . TYR A 1 75 ? 18.432 -9.298 -31.211 1.00 90.50 75 TYR A CA 1
ATOM 554 C C . TYR A 1 75 ? 16.969 -8.869 -31.118 1.00 90.50 75 TYR A C 1
ATOM 556 O O . TYR A 1 75 ? 16.645 -7.736 -30.761 1.00 90.50 75 TYR A O 1
ATOM 564 N N . GLN A 1 76 ? 16.056 -9.789 -31.425 1.00 89.25 76 GLN A N 1
ATOM 565 C CA . GLN A 1 76 ? 14.628 -9.528 -31.305 1.00 89.25 76 GLN A CA 1
ATOM 566 C C . GLN A 1 76 ? 14.162 -9.858 -29.891 1.00 89.25 76 GLN A C 1
ATOM 568 O O . GLN A 1 76 ? 14.020 -11.019 -29.514 1.00 89.25 76 GLN A O 1
ATOM 573 N N . TRP A 1 77 ? 13.888 -8.818 -29.110 1.00 85.75 77 TRP A N 1
ATOM 574 C CA . TRP A 1 77 ? 13.434 -8.979 -27.744 1.00 85.75 77 TRP A CA 1
ATOM 575 C C . TRP A 1 77 ? 11.911 -9.078 -27.660 1.00 85.75 77 TRP A C 1
ATOM 577 O O . TRP A 1 77 ? 11.174 -8.168 -28.068 1.00 85.75 77 TRP A O 1
ATOM 587 N N . PHE A 1 78 ? 11.446 -10.185 -27.085 1.00 77.69 78 PHE A N 1
ATOM 588 C CA . PHE A 1 78 ? 10.055 -10.405 -26.720 1.00 77.69 78 PHE A CA 1
ATOM 589 C C . PHE A 1 78 ? 9.929 -10.407 -25.203 1.00 77.69 78 PHE A C 1
ATOM 591 O O . PHE A 1 78 ? 10.561 -11.209 -24.523 1.00 77.69 78 PHE A O 1
ATOM 598 N N . THR A 1 79 ? 9.065 -9.546 -24.682 1.00 71.00 79 THR A N 1
ATOM 599 C CA . THR A 1 79 ? 8.637 -9.603 -23.286 1.00 71.00 79 THR A CA 1
ATOM 600 C C . THR A 1 79 ? 7.139 -9.870 -23.240 1.00 71.00 79 THR A C 1
ATOM 602 O O . THR A 1 79 ? 6.375 -9.404 -24.088 1.00 71.00 79 THR A O 1
ATOM 605 N N . SER A 1 80 ? 6.722 -10.690 -22.282 1.00 69.44 80 SER A N 1
ATOM 606 C CA . SER A 1 80 ? 5.322 -11.020 -22.047 1.00 69.44 80 SER A CA 1
ATOM 607 C C . SER A 1 80 ? 5.093 -11.169 -20.551 1.00 69.44 80 SER A C 1
ATOM 609 O O . SER A 1 80 ? 5.972 -11.603 -19.806 1.00 69.44 80 SER A O 1
ATOM 611 N N . GLY A 1 81 ? 3.905 -10.806 -20.093 1.00 72.81 81 GLY A N 1
ATOM 612 C CA . GLY A 1 81 ? 3.556 -10.921 -18.689 1.00 72.81 81 GLY A CA 1
ATOM 613 C C . GLY A 1 81 ? 2.246 -10.222 -18.391 1.00 72.81 81 GLY A C 1
ATOM 614 O O . GLY A 1 81 ? 1.494 -9.860 -19.297 1.00 72.81 81 GLY A O 1
ATOM 615 N N . LYS A 1 82 ? 1.949 -10.062 -17.103 1.00 72.56 82 LYS A N 1
ATOM 616 C CA . LYS A 1 82 ? 0.741 -9.353 -16.683 1.00 72.56 82 LYS A CA 1
ATOM 617 C C . LYS A 1 82 ? 1.028 -7.849 -16.672 1.00 72.56 82 LYS A C 1
ATOM 619 O O . LYS A 1 82 ? 2.009 -7.458 -16.030 1.00 72.56 82 LYS A O 1
ATOM 624 N N . PRO A 1 83 ? 0.216 -7.018 -17.353 1.00 72.00 83 PRO A N 1
ATOM 625 C CA . PRO A 1 83 ? 0.321 -5.575 -17.203 1.00 72.00 83 PRO A CA 1
ATOM 626 C C . PRO A 1 83 ? -0.016 -5.197 -15.761 1.00 72.00 83 PRO A C 1
ATOM 628 O O . PRO A 1 83 ? -0.823 -5.857 -15.099 1.00 72.00 83 PRO A O 1
ATOM 631 N N . LEU A 1 84 ? 0.625 -4.143 -15.276 1.00 70.56 84 LEU A N 1
ATOM 632 C CA . LEU A 1 84 ? 0.260 -3.535 -14.009 1.00 70.56 84 LEU A CA 1
ATOM 633 C C . LEU A 1 84 ? -0.943 -2.605 -14.223 1.00 70.56 84 LEU A C 1
ATOM 635 O O . LEU A 1 84 ? -1.041 -1.950 -15.257 1.00 70.56 84 LEU A O 1
ATOM 639 N N . VAL A 1 85 ? -1.865 -2.581 -13.260 1.00 70.06 85 VAL A N 1
ATOM 640 C CA . VAL A 1 85 ? -3.100 -1.779 -13.305 1.00 70.06 85 VAL A CA 1
ATOM 641 C C . VAL A 1 85 ? -3.220 -0.915 -12.051 1.00 70.06 85 VAL A C 1
ATOM 643 O O . VAL A 1 85 ? -2.689 -1.282 -11.001 1.00 70.06 85 VAL A O 1
ATOM 646 N N . GLY A 1 86 ? -3.934 0.207 -12.162 1.00 68.62 86 GLY A N 1
ATOM 647 C CA . GLY A 1 86 ? -4.141 1.168 -11.076 1.00 68.62 86 GLY A CA 1
ATOM 648 C C . GLY A 1 86 ? -3.123 2.311 -11.073 1.00 68.62 86 GLY A C 1
ATOM 649 O O . GLY A 1 86 ? -2.532 2.633 -12.104 1.00 68.62 86 GLY A O 1
ATOM 650 N N . SER A 1 87 ? -2.941 2.933 -9.904 1.00 75.00 87 SER A N 1
ATOM 651 C CA . SER A 1 87 ? -1.942 3.986 -9.693 1.00 75.00 87 SER A CA 1
ATOM 652 C C . SER A 1 87 ? -0.574 3.359 -9.426 1.00 75.00 87 SER A C 1
ATOM 654 O O . SER A 1 87 ? -0.341 2.729 -8.391 1.00 75.00 87 SER A O 1
ATOM 656 N N . LEU A 1 88 ? 0.325 3.480 -10.399 1.00 80.12 88 LEU A N 1
ATOM 657 C CA . LEU A 1 88 ? 1.650 2.878 -10.378 1.00 80.12 88 LEU A CA 1
ATOM 658 C C . LEU A 1 88 ? 2.690 3.943 -10.057 1.00 80.12 88 LEU A C 1
ATOM 660 O O . LEU A 1 88 ? 2.985 4.809 -10.873 1.00 80.12 88 LEU A O 1
ATOM 664 N N . VAL A 1 89 ? 3.291 3.843 -8.875 1.00 80.69 89 VAL A N 1
ATOM 665 C CA . VAL A 1 89 ? 4.376 4.742 -8.466 1.00 80.69 89 VAL A CA 1
ATOM 666 C C . VAL A 1 89 ? 5.720 4.169 -8.910 1.00 80.69 89 VAL A C 1
ATOM 668 O O . VAL A 1 89 ? 6.089 3.066 -8.502 1.00 80.69 89 VAL A O 1
ATOM 671 N N . ASN A 1 90 ? 6.462 4.887 -9.749 1.00 84.62 90 ASN A N 1
ATOM 672 C CA . ASN A 1 90 ? 7.859 4.608 -10.069 1.00 84.62 90 ASN A CA 1
ATOM 673 C C . ASN A 1 90 ? 8.755 5.613 -9.340 1.00 84.62 90 ASN A C 1
ATOM 675 O O . ASN A 1 90 ? 8.861 6.772 -9.734 1.00 84.62 90 ASN A O 1
ATOM 679 N N . TRP A 1 91 ? 9.397 5.171 -8.263 1.00 86.06 91 TRP A N 1
ATOM 680 C CA . TRP A 1 91 ? 10.289 6.029 -7.491 1.00 86.06 91 TRP A CA 1
ATOM 681 C C . TRP A 1 91 ? 11.573 6.349 -8.269 1.00 86.06 91 TRP A C 1
ATOM 683 O O . TRP A 1 91 ? 12.265 5.438 -8.743 1.00 86.06 91 TRP A O 1
ATOM 693 N N . VAL A 1 92 ? 11.922 7.632 -8.359 1.00 88.62 92 VAL A N 1
ATOM 694 C CA . VAL A 1 92 ? 13.125 8.146 -9.023 1.00 88.62 92 VAL A CA 1
ATOM 695 C C . VAL A 1 92 ? 14.088 8.718 -7.970 1.00 88.62 92 VAL A C 1
ATOM 697 O O . VAL A 1 92 ? 13.714 9.648 -7.254 1.00 88.62 92 VAL A O 1
ATOM 700 N N . PRO A 1 93 ? 15.318 8.182 -7.829 1.00 86.12 93 PRO A N 1
ATOM 701 C CA . PRO A 1 93 ? 16.312 8.719 -6.899 1.00 86.12 93 PRO A CA 1
ATOM 702 C C . PRO A 1 93 ? 16.852 10.084 -7.348 1.00 86.12 93 PRO A C 1
ATOM 704 O O . PRO A 1 93 ? 16.766 10.451 -8.516 1.00 86.12 93 PRO A O 1
ATOM 707 N N . ALA A 1 94 ? 17.497 10.799 -6.423 1.00 89.19 94 ALA A N 1
ATOM 708 C CA . ALA A 1 94 ? 18.394 11.892 -6.790 1.00 89.19 94 ALA A CA 1
ATOM 709 C C . ALA A 1 94 ? 19.644 11.343 -7.508 1.00 89.19 94 ALA A C 1
ATOM 711 O O . ALA A 1 94 ? 20.142 10.270 -7.157 1.00 89.19 94 ALA A O 1
ATOM 712 N N . GLY A 1 95 ? 20.176 12.103 -8.461 1.00 90.94 95 GLY A N 1
ATOM 713 C CA . GLY A 1 95 ? 21.247 11.692 -9.365 1.00 90.94 95 GLY A CA 1
ATOM 714 C C . GLY A 1 95 ? 20.712 11.096 -10.666 1.00 90.94 95 GLY A C 1
ATOM 715 O O . GLY A 1 95 ? 19.586 11.380 -11.074 1.00 90.94 95 GLY A O 1
ATOM 716 N N . ASP A 1 96 ? 21.543 10.283 -11.316 1.00 91.62 96 ASP A N 1
ATOM 717 C CA . ASP A 1 96 ? 21.194 9.619 -12.570 1.00 91.62 96 ASP A CA 1
ATOM 718 C C . ASP A 1 96 ? 20.498 8.285 -12.303 1.00 91.62 96 ASP A C 1
ATOM 720 O O . ASP A 1 96 ? 20.962 7.461 -11.509 1.00 91.62 96 ASP A O 1
ATOM 724 N N . SER A 1 97 ? 19.407 8.032 -13.017 1.00 90.62 97 SER A N 1
ATOM 725 C CA . SER A 1 97 ? 18.727 6.742 -12.989 1.00 90.62 97 SER A CA 1
ATOM 726 C C . SER A 1 97 ? 18.133 6.392 -14.342 1.00 90.62 97 SER A C 1
ATOM 728 O O . SER A 1 97 ? 17.705 7.269 -15.084 1.00 90.62 97 SER A O 1
ATOM 730 N N . VAL A 1 98 ? 18.090 5.099 -14.661 1.00 92.88 98 VAL A N 1
ATOM 731 C CA . VAL A 1 98 ? 17.398 4.619 -15.861 1.00 92.88 98 VAL A CA 1
ATOM 732 C C . VAL A 1 98 ? 15.979 4.238 -15.475 1.00 92.88 98 VAL A C 1
ATOM 734 O O . VAL A 1 98 ? 15.767 3.364 -14.627 1.00 92.88 98 VAL A O 1
ATOM 737 N N . LYS A 1 99 ? 15.007 4.908 -16.082 1.00 90.38 99 LYS A N 1
ATOM 738 C CA . LYS A 1 99 ? 13.588 4.770 -15.770 1.00 90.38 99 LYS A CA 1
ATOM 739 C C . LYS A 1 99 ? 12.772 4.648 -17.037 1.00 90.38 99 LYS A C 1
ATOM 741 O O . LYS A 1 99 ? 13.184 5.074 -18.109 1.00 90.38 99 LYS A O 1
ATOM 746 N N . ALA A 1 100 ? 11.602 4.060 -16.885 1.00 85.44 100 ALA A N 1
ATOM 747 C CA . ALA A 1 100 ? 10.649 3.896 -17.960 1.00 85.44 100 ALA A CA 1
ATOM 748 C C . ALA A 1 100 ? 9.231 3.974 -17.420 1.00 85.44 100 ALA A C 1
ATOM 750 O O . ALA A 1 100 ? 9.001 3.977 -16.203 1.00 85.44 100 ALA A O 1
ATOM 751 N N . SER A 1 101 ? 8.292 3.959 -18.359 1.00 81.25 101 SER A N 1
ATOM 752 C CA . SER A 1 101 ? 6.894 3.752 -18.045 1.00 81.25 101 SER A CA 1
ATOM 753 C C . SER A 1 101 ? 6.673 2.364 -17.428 1.00 81.25 101 SER A C 1
ATOM 755 O O . SER A 1 101 ? 7.100 1.345 -17.967 1.00 81.25 101 SER A O 1
ATOM 757 N N . ARG A 1 102 ? 5.977 2.320 -16.291 1.00 77.94 102 ARG A N 1
ATOM 758 C CA . ARG A 1 102 ? 5.379 1.110 -15.706 1.00 77.94 102 ARG A CA 1
ATOM 759 C C . ARG A 1 102 ? 4.126 0.666 -16.460 1.00 77.94 102 ARG A C 1
ATOM 761 O O . ARG A 1 102 ? 3.629 -0.428 -16.199 1.00 77.94 102 ARG A O 1
ATOM 768 N N . LEU A 1 103 ? 3.615 1.499 -17.366 1.00 75.94 103 LEU A N 1
ATOM 769 C CA . LEU A 1 103 ? 2.511 1.168 -18.255 1.00 75.94 103 LEU A CA 1
ATOM 770 C C . LEU A 1 103 ? 3.034 0.372 -19.450 1.00 75.94 103 LEU A C 1
ATOM 772 O O . LEU A 1 103 ? 4.069 0.696 -20.028 1.00 75.94 103 LEU A O 1
ATOM 776 N N . ALA A 1 104 ? 2.270 -0.623 -19.890 1.00 76.62 104 ALA A N 1
ATOM 777 C CA . ALA A 1 104 ? 2.502 -1.293 -21.168 1.00 76.62 104 ALA A CA 1
ATOM 778 C C . ALA A 1 104 ? 1.936 -0.467 -22.344 1.00 76.62 104 ALA A C 1
ATOM 780 O O . ALA A 1 104 ? 1.259 -1.008 -23.217 1.00 76.62 104 ALA A O 1
ATOM 781 N N . LEU A 1 105 ? 2.167 0.849 -22.325 1.00 78.25 105 LEU A N 1
ATOM 782 C CA . LEU A 1 105 ? 1.654 1.824 -23.284 1.00 78.25 105 LEU A CA 1
ATOM 783 C C . LEU A 1 105 ? 2.775 2.797 -23.677 1.00 78.25 105 LEU A C 1
ATOM 785 O O . LEU A 1 105 ? 3.539 3.232 -22.815 1.00 78.25 105 LEU A O 1
ATOM 789 N N . ALA A 1 106 ? 2.860 3.098 -24.973 1.00 85.31 106 ALA A N 1
ATOM 790 C CA . ALA A 1 106 ? 3.716 4.152 -25.504 1.00 85.31 106 ALA A CA 1
ATOM 791 C C . ALA A 1 106 ? 3.020 5.506 -25.359 1.00 85.31 106 ALA A C 1
ATOM 793 O O . ALA A 1 106 ? 1.793 5.565 -25.438 1.00 85.31 106 ALA A O 1
ATOM 794 N N . GLY A 1 107 ? 3.779 6.581 -25.198 1.00 88.44 107 GLY A N 1
ATOM 795 C CA . GLY A 1 107 ? 3.180 7.907 -25.193 1.00 88.44 107 GLY A CA 1
ATOM 796 C C . GLY A 1 107 ? 4.143 9.039 -24.896 1.00 88.44 107 GLY A C 1
ATOM 797 O O . GLY A 1 107 ? 5.304 8.835 -24.528 1.00 88.44 107 GLY A O 1
ATOM 798 N N . LEU A 1 108 ? 3.615 10.244 -25.042 1.00 90.88 108 LEU A N 1
ATOM 799 C CA . LEU A 1 108 ? 4.252 11.502 -24.695 1.00 90.88 108 LEU A CA 1
ATOM 800 C C . LEU A 1 108 ? 4.570 11.558 -23.196 1.00 90.88 108 LEU A C 1
ATOM 802 O O . LEU A 1 108 ? 3.731 11.264 -22.341 1.00 90.88 108 LEU A O 1
ATOM 806 N N . ILE A 1 109 ? 5.818 11.890 -22.873 1.00 90.50 109 ILE A N 1
ATOM 807 C CA . ILE A 1 109 ? 6.388 11.656 -21.544 1.00 90.50 109 ILE A CA 1
ATOM 808 C C . ILE A 1 109 ? 5.704 12.450 -20.421 1.00 90.50 109 ILE A C 1
ATOM 810 O O . ILE A 1 109 ? 5.522 11.931 -19.319 1.00 90.50 109 ILE A O 1
ATOM 814 N N . GLU A 1 110 ? 5.300 13.687 -20.683 1.00 88.25 110 GLU 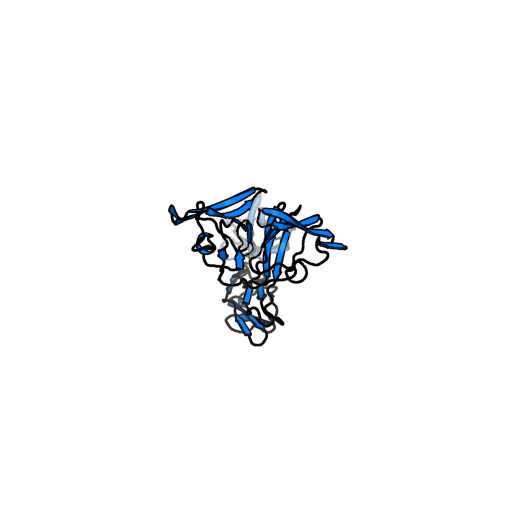A N 1
ATOM 815 C CA . GLU A 1 110 ? 4.596 14.545 -19.738 1.00 88.25 110 GLU A CA 1
ATOM 816 C C . GLU A 1 110 ? 3.085 14.389 -19.902 1.00 88.25 110 GLU A C 1
ATOM 818 O O . GLU A 1 110 ? 2.392 14.081 -18.931 1.00 88.25 110 GLU A O 1
ATOM 823 N N . SER A 1 111 ? 2.575 14.582 -21.119 1.00 83.94 111 SER A N 1
ATOM 824 C CA . SER A 1 111 ? 1.139 14.745 -21.362 1.00 83.94 111 SER A CA 1
ATOM 825 C C . SER A 1 111 ? 0.338 13.441 -21.332 1.00 83.94 111 SER A C 1
ATOM 827 O O . SER A 1 111 ? -0.834 13.467 -20.956 1.00 83.94 111 SER A O 1
ATOM 829 N N . GLU A 1 112 ? 0.953 12.304 -21.664 1.00 85.50 112 GLU A N 1
ATOM 830 C CA . GLU A 1 112 ? 0.288 10.992 -21.677 1.00 85.50 112 GLU A CA 1
ATOM 831 C C . GLU A 1 112 ? 0.821 10.063 -20.580 1.00 85.50 112 GLU A C 1
ATOM 833 O O . GLU A 1 112 ? 0.057 9.323 -19.962 1.00 85.50 112 GLU A O 1
ATOM 838 N N . LEU A 1 113 ? 2.124 10.118 -20.291 1.00 87.50 113 LEU A N 1
ATOM 839 C CA . LEU A 1 113 ? 2.768 9.277 -19.278 1.00 87.50 113 LEU A CA 1
ATOM 840 C C . LEU A 1 113 ? 2.921 9.965 -17.913 1.00 87.50 113 LEU A C 1
ATOM 842 O O . LEU A 1 113 ? 3.380 9.317 -16.969 1.00 87.50 113 LEU A O 1
ATOM 846 N N . GLY A 1 114 ? 2.528 11.236 -17.780 1.00 88.25 114 GLY A N 1
ATOM 847 C CA . GLY A 1 114 ? 2.372 11.921 -16.494 1.00 88.25 114 GLY A CA 1
ATOM 848 C C . GLY A 1 114 ? 3.674 12.218 -15.748 1.00 88.25 114 GLY A C 1
ATOM 849 O O . GLY A 1 114 ? 3.663 12.312 -14.519 1.00 88.25 114 GLY A O 1
ATOM 850 N N . LEU A 1 115 ? 4.813 12.327 -16.439 1.00 91.06 115 LEU A N 1
ATOM 851 C CA . LEU A 1 115 ? 6.094 12.594 -15.786 1.00 91.06 115 LEU A CA 1
ATOM 852 C C . LEU A 1 115 ? 6.150 14.031 -15.243 1.00 91.06 115 LEU A C 1
ATOM 854 O O . LEU A 1 115 ? 6.369 14.988 -15.981 1.00 91.06 115 LEU A O 1
ATOM 858 N N . GLN A 1 116 ? 5.984 14.168 -13.929 1.00 90.81 116 GLN A N 1
ATOM 859 C CA . GLN A 1 116 ? 6.154 15.419 -13.188 1.00 90.81 116 GLN A CA 1
ATOM 860 C C . GLN A 1 116 ? 7.496 15.395 -12.455 1.00 90.81 116 GLN A C 1
ATOM 862 O O . GLN A 1 116 ? 7.790 14.438 -11.737 1.00 90.81 116 GLN A O 1
ATOM 867 N N . VAL A 1 117 ? 8.318 16.432 -12.638 1.00 95.06 117 VAL A N 1
ATOM 868 C CA . VAL A 1 117 ? 9.719 16.429 -12.188 1.00 95.06 117 VAL A CA 1
ATOM 869 C C . VAL A 1 117 ? 10.119 17.723 -11.474 1.00 95.06 117 VAL A C 1
ATOM 871 O O . VAL A 1 117 ? 9.519 18.774 -11.709 1.00 95.06 117 VAL A O 1
ATOM 874 N N . PRO A 1 118 ? 11.160 17.689 -10.624 1.00 96.25 118 PRO A N 1
ATOM 875 C CA . PRO A 1 118 ? 11.791 18.895 -10.094 1.00 96.25 118 PRO A CA 1
ATOM 876 C C . PRO A 1 118 ? 12.413 19.778 -11.191 1.00 96.25 118 PRO A C 1
ATOM 878 O O . PRO A 1 118 ? 12.885 19.281 -12.218 1.00 96.25 118 PRO A O 1
ATOM 881 N N . GLU A 1 119 ? 12.488 21.087 -10.940 1.00 96.81 119 GLU A N 1
ATOM 882 C CA . GLU A 1 119 ? 13.225 22.048 -11.777 1.00 96.81 119 GLU A CA 1
ATOM 883 C C . GLU A 1 119 ? 14.688 21.617 -11.991 1.00 96.81 119 GLU A C 1
ATOM 885 O O . GLU A 1 119 ? 15.374 21.163 -11.071 1.00 96.81 119 GLU A O 1
ATOM 890 N N . GLY A 1 120 ? 15.157 21.745 -13.234 1.00 96.25 120 GLY A N 1
ATOM 891 C CA . GLY A 1 120 ? 16.499 21.360 -13.665 1.00 96.25 120 GLY A CA 1
ATOM 892 C C . GLY A 1 120 ? 16.656 19.881 -14.026 1.00 96.25 120 GLY A C 1
ATOM 893 O O . GLY A 1 120 ? 17.749 19.477 -14.427 1.00 96.25 120 GLY A O 1
ATOM 894 N N . THR A 1 121 ? 15.600 19.069 -13.911 1.00 97.81 121 THR A N 1
ATOM 895 C CA . THR A 1 121 ? 15.650 17.657 -14.316 1.00 97.81 121 THR A CA 1
ATOM 896 C C . THR A 1 121 ? 15.937 17.537 -15.810 1.00 97.81 121 THR A C 1
ATOM 898 O O . THR A 1 121 ? 15.323 18.219 -16.629 1.00 97.81 121 THR A O 1
ATOM 901 N N . THR A 1 122 ? 16.866 16.654 -16.171 1.00 97.62 122 THR A N 1
ATOM 902 C CA . THR A 1 122 ? 17.246 16.390 -17.564 1.00 97.62 122 THR A CA 1
ATOM 903 C C . THR A 1 122 ? 16.849 14.975 -17.962 1.00 97.62 122 THR A C 1
ATOM 905 O O . THR A 1 122 ? 17.092 14.032 -17.208 1.00 97.62 122 THR A O 1
ATOM 908 N N . LEU A 1 123 ? 16.279 14.825 -19.159 1.00 97.50 123 LEU A N 1
ATOM 909 C CA . LEU A 1 123 ? 16.047 13.526 -19.792 1.00 97.50 123 LEU A CA 1
ATOM 910 C C . LEU A 1 123 ? 17.082 13.303 -20.883 1.00 97.50 123 LEU A C 1
ATOM 912 O O . LEU A 1 123 ? 17.343 14.194 -21.693 1.00 97.50 123 LEU A O 1
ATOM 916 N N . SER A 1 124 ? 17.659 12.109 -20.914 1.00 96.12 124 SER A N 1
ATOM 917 C CA . SER A 1 124 ? 18.639 11.705 -21.919 1.00 96.12 124 SER A CA 1
ATOM 918 C C . SER A 1 124 ? 18.392 10.277 -22.398 1.00 96.12 124 SER A C 1
ATOM 920 O O . SER A 1 124 ? 17.760 9.472 -21.718 1.00 96.12 124 SER A O 1
ATOM 922 N N . THR A 1 125 ? 18.933 9.963 -23.566 1.00 95.25 125 THR A N 1
ATOM 923 C CA . THR A 1 125 ? 19.031 8.612 -24.122 1.00 95.25 125 THR A CA 1
ATOM 924 C C . THR A 1 125 ? 20.492 8.293 -24.450 1.00 95.25 125 THR A C 1
ATOM 926 O O . THR A 1 125 ? 21.383 9.105 -24.181 1.00 95.25 125 THR A O 1
ATOM 929 N N . ILE A 1 126 ? 20.746 7.118 -25.020 1.00 94.12 126 ILE A N 1
ATOM 930 C CA . ILE A 1 126 ? 22.040 6.742 -25.592 1.00 94.12 126 ILE A CA 1
ATOM 931 C C . ILE A 1 126 ? 21.887 6.369 -27.066 1.00 94.12 126 ILE A C 1
ATOM 933 O O . ILE A 1 126 ? 20.843 5.864 -27.476 1.00 94.12 126 ILE A O 1
ATOM 937 N N . ASP A 1 127 ? 22.932 6.601 -27.855 1.00 91.50 127 ASP A N 1
ATOM 938 C CA . ASP A 1 127 ? 23.042 6.020 -29.193 1.00 91.50 127 ASP A CA 1
ATOM 939 C C . ASP A 1 127 ? 23.533 4.559 -29.147 1.00 91.50 127 ASP A C 1
ATOM 941 O O . ASP A 1 127 ? 23.807 4.005 -28.079 1.00 91.50 127 ASP A O 1
ATOM 945 N N . GLY A 1 128 ? 23.662 3.929 -30.320 1.00 89.19 128 GLY A N 1
ATOM 946 C CA . GLY A 1 128 ? 24.134 2.545 -30.445 1.00 89.19 128 GLY A CA 1
ATOM 947 C C . GLY A 1 128 ? 25.575 2.313 -29.969 1.00 89.19 128 GLY A C 1
ATOM 948 O O . GLY A 1 128 ? 25.952 1.172 -29.728 1.00 89.19 128 GLY A O 1
ATOM 949 N N . GLU A 1 129 ? 26.368 3.368 -29.774 1.00 91.19 129 GLU A N 1
ATOM 950 C CA . GLU A 1 129 ? 27.722 3.296 -29.205 1.00 91.19 129 GLU A CA 1
ATOM 951 C C . GLU A 1 129 ? 27.716 3.560 -27.682 1.00 91.19 129 GLU A C 1
ATOM 953 O O . GLU A 1 129 ? 28.753 3.507 -27.015 1.00 91.19 129 GLU A O 1
ATOM 958 N N . GLY A 1 130 ? 26.546 3.850 -27.102 1.00 89.06 130 GLY A N 1
ATOM 959 C CA . GLY A 1 130 ? 26.382 4.185 -25.692 1.00 89.06 130 GLY A CA 1
ATOM 960 C C . GLY A 1 130 ? 26.685 5.650 -25.363 1.00 89.06 130 GLY A C 1
ATOM 961 O O . GLY A 1 130 ? 26.851 5.985 -24.187 1.00 89.06 130 GLY A O 1
ATOM 962 N N . THR A 1 131 ? 26.771 6.526 -26.367 1.00 92.88 131 THR A N 1
ATOM 963 C CA . THR A 1 131 ? 26.998 7.965 -26.189 1.00 92.88 131 THR A CA 1
ATOM 964 C C . THR A 1 131 ? 25.718 8.643 -25.728 1.00 92.88 131 THR A C 1
ATOM 966 O O . THR A 1 131 ? 24.668 8.484 -26.344 1.00 92.88 131 THR A O 1
ATOM 969 N N . LEU A 1 132 ? 25.807 9.437 -24.660 1.00 93.88 132 LEU A N 1
ATOM 970 C CA . LEU A 1 132 ? 24.665 10.163 -24.108 1.00 93.88 132 LEU A CA 1
ATOM 971 C C . LEU A 1 132 ? 24.184 11.280 -25.042 1.00 93.88 132 LEU A C 1
ATOM 973 O O . LEU A 1 132 ? 24.980 12.096 -25.510 1.00 93.88 132 LEU A O 1
ATOM 977 N N . ALA A 1 133 ? 22.868 11.365 -25.223 1.00 95.19 133 ALA A N 1
ATOM 978 C CA . ALA A 1 133 ? 22.195 12.436 -25.946 1.00 95.19 133 ALA A CA 1
ATOM 979 C C . ALA A 1 133 ? 21.035 13.000 -25.116 1.00 95.19 133 ALA A C 1
ATOM 981 O O . ALA A 1 133 ? 20.149 12.263 -24.686 1.00 95.19 133 ALA A O 1
ATOM 982 N N . THR A 1 134 ? 21.024 14.315 -24.898 1.00 96.69 134 THR A N 1
ATOM 983 C CA . THR A 1 134 ? 19.958 14.990 -24.146 1.00 96.69 134 THR A CA 1
ATOM 984 C C . THR A 1 134 ? 18.696 15.151 -24.993 1.00 96.69 134 THR A C 1
ATOM 986 O O . THR A 1 134 ? 18.741 15.670 -26.110 1.00 96.69 134 THR A O 1
ATOM 989 N N . LEU A 1 135 ? 17.560 14.751 -24.427 1.00 97.00 135 LEU A N 1
ATOM 990 C CA . LEU A 1 135 ? 16.228 14.871 -25.021 1.00 97.00 135 LEU A CA 1
ATOM 991 C C . LEU A 1 135 ? 15.542 16.174 -24.600 1.00 97.00 135 LEU A C 1
ATOM 993 O O . LEU A 1 135 ? 14.927 16.851 -25.420 1.00 97.00 135 LEU A O 1
ATOM 997 N N . GLY A 1 136 ? 15.681 16.566 -23.335 1.00 97.12 136 GLY A N 1
ATOM 998 C CA . GLY A 1 136 ? 15.078 17.795 -22.832 1.00 97.12 136 GLY A CA 1
ATOM 999 C C . GLY A 1 136 ? 15.493 18.133 -21.409 1.00 97.12 136 GLY A C 1
ATOM 1000 O O . GLY A 1 136 ? 16.024 17.290 -20.683 1.00 97.12 136 GLY A O 1
ATOM 1001 N N . VAL A 1 137 ? 15.244 19.383 -21.023 1.00 97.69 137 VAL A N 1
ATOM 1002 C CA . VAL A 1 137 ? 15.476 19.895 -19.666 1.00 97.69 137 VAL A CA 1
ATOM 1003 C C . VAL A 1 137 ? 14.200 20.555 -19.163 1.00 97.69 137 VAL A C 1
ATOM 1005 O O . VAL A 1 137 ? 13.641 21.418 -19.842 1.00 97.69 137 VAL A O 1
ATOM 1008 N N . TYR A 1 138 ? 13.745 20.171 -17.974 1.00 97.56 138 TYR A N 1
ATOM 1009 C CA . TYR A 1 138 ? 12.608 20.808 -17.327 1.00 97.56 138 TYR A CA 1
ATOM 1010 C C . TYR A 1 138 ? 13.061 22.101 -16.658 1.00 97.56 138 TYR A C 1
ATOM 1012 O O . TYR A 1 138 ? 13.882 22.075 -15.738 1.00 97.56 138 TYR A O 1
ATOM 1020 N N . LEU A 1 139 ? 12.557 23.239 -17.135 1.00 96.31 139 LEU A N 1
ATOM 1021 C CA . LEU A 1 139 ? 12.993 24.541 -16.644 1.00 96.31 139 LEU A CA 1
ATOM 1022 C C . LEU A 1 139 ? 12.275 24.912 -15.351 1.00 96.31 139 LEU A C 1
ATOM 1024 O O . LEU A 1 139 ? 12.939 25.203 -14.373 1.00 96.31 139 LEU A O 1
ATOM 1028 N N . ASN A 1 140 ? 10.944 24.911 -15.331 1.00 93.62 140 ASN A N 1
ATOM 1029 C CA . ASN A 1 140 ? 10.118 25.161 -14.142 1.00 93.62 140 ASN A CA 1
ATOM 1030 C C . ASN A 1 140 ? 8.633 24.970 -14.490 1.00 93.62 140 ASN A C 1
ATOM 1032 O O . ASN A 1 140 ? 8.284 24.775 -15.652 1.00 93.62 140 ASN A O 1
ATOM 1036 N N . ALA A 1 141 ? 7.754 25.102 -13.495 1.00 90.50 141 ALA A N 1
ATOM 1037 C CA . ALA A 1 141 ? 6.305 24.968 -13.668 1.00 90.50 141 ALA A CA 1
ATOM 1038 C C . ALA A 1 141 ? 5.666 26.010 -14.609 1.00 90.50 141 ALA A C 1
ATOM 1040 O O . ALA A 1 141 ? 4.575 25.777 -15.119 1.00 90.50 141 ALA A O 1
ATOM 1041 N N . GLU A 1 142 ? 6.312 27.157 -14.836 1.00 93.06 142 GLU A N 1
ATOM 1042 C CA . GLU A 1 142 ? 5.774 28.236 -15.679 1.00 93.06 142 GLU A CA 1
ATOM 1043 C C . GLU A 1 142 ? 6.184 28.078 -17.150 1.00 93.06 142 GLU A C 1
ATOM 1045 O O . GLU A 1 142 ? 5.410 28.394 -18.050 1.00 93.06 142 GLU A O 1
ATOM 1050 N N . THR A 1 143 ? 7.407 27.600 -17.392 1.00 94.19 143 THR A N 1
ATOM 1051 C CA . THR A 1 143 ? 8.011 27.478 -18.728 1.00 94.19 143 THR A CA 1
ATOM 1052 C C . THR A 1 143 ? 7.901 26.059 -19.285 1.00 94.19 143 THR A C 1
ATOM 1054 O O . THR A 1 143 ? 7.859 25.882 -20.499 1.00 94.19 143 THR A O 1
ATOM 1057 N N . GLY A 1 144 ? 7.843 25.052 -18.412 1.00 93.69 144 GLY A N 1
ATOM 1058 C CA . GLY A 1 144 ? 7.786 23.641 -18.777 1.00 93.69 144 GLY A CA 1
ATOM 1059 C C . GLY A 1 144 ? 9.110 23.094 -19.316 1.00 93.69 144 GLY A C 1
ATOM 1060 O O . GLY A 1 144 ? 10.204 23.546 -18.950 1.00 93.69 144 GLY A O 1
ATOM 1061 N N . TRP A 1 145 ? 8.999 22.085 -20.177 1.00 96.00 145 TRP A N 1
ATOM 1062 C CA . TRP A 1 145 ? 10.129 21.431 -20.829 1.00 96.00 145 TRP A CA 1
ATOM 1063 C C . TRP A 1 145 ? 10.700 22.248 -21.986 1.00 96.00 145 TRP A C 1
ATOM 1065 O O . TRP A 1 145 ? 9.984 22.717 -22.869 1.00 96.00 145 TRP A O 1
ATOM 1075 N N . LEU A 1 146 ? 12.028 22.318 -22.032 1.00 96.88 146 LEU A N 1
ATOM 1076 C CA . LEU A 1 146 ? 12.773 22.697 -23.222 1.00 96.88 146 LEU A CA 1
ATOM 1077 C C . LEU A 1 146 ? 13.268 21.428 -23.926 1.00 96.88 146 LEU A C 1
ATOM 1079 O O . LEU A 1 146 ? 14.288 20.852 -23.538 1.00 96.88 146 LEU A O 1
ATOM 1083 N N . TRP A 1 147 ? 12.543 21.001 -24.957 1.00 96.31 147 TRP A N 1
ATOM 1084 C CA . TRP A 1 147 ? 12.891 19.842 -25.783 1.00 96.31 147 TRP A CA 1
ATOM 1085 C C . TRP A 1 147 ? 13.973 20.183 -26.807 1.00 96.31 147 TRP A C 1
ATOM 1087 O O . TRP A 1 147 ? 13.887 21.205 -27.490 1.00 96.31 147 TRP A O 1
ATOM 1097 N N . THR A 1 148 ? 14.978 19.319 -26.963 1.00 95.44 148 THR A N 1
ATOM 1098 C CA . THR A 1 148 ? 16.067 19.538 -27.933 1.00 95.44 148 THR A CA 1
ATOM 1099 C C . THR A 1 148 ? 15.596 19.400 -29.381 1.00 95.44 148 THR A C 1
ATOM 1101 O O . THR A 1 148 ? 16.112 20.088 -30.260 1.00 95.44 148 THR A O 1
ATOM 1104 N N . SER A 1 149 ? 14.578 18.571 -29.623 1.00 92.69 149 SER A N 1
ATOM 1105 C CA . SER A 1 149 ? 13.877 18.433 -30.907 1.00 92.69 149 SER A CA 1
ATOM 1106 C C . SER A 1 149 ? 12.897 19.579 -31.195 1.00 92.69 149 SER A C 1
ATOM 1108 O O . SER A 1 149 ? 12.504 19.765 -32.344 1.00 92.69 149 SER A O 1
ATOM 1110 N N . GLY A 1 150 ? 12.500 20.342 -30.170 1.00 92.88 150 GLY A N 1
ATOM 1111 C CA . GLY A 1 150 ? 11.423 21.335 -30.236 1.00 92.88 150 GLY A CA 1
ATOM 1112 C C . GLY A 1 150 ? 10.009 20.769 -30.040 1.00 92.88 150 GLY A C 1
ATOM 1113 O O . GLY A 1 150 ? 9.065 21.552 -29.962 1.00 92.88 150 GLY A O 1
ATOM 1114 N N . GLU A 1 151 ? 9.858 19.450 -29.916 1.00 93.12 151 GLU A N 1
ATOM 1115 C CA . GLU A 1 151 ? 8.583 18.757 -29.686 1.00 93.12 151 GLU A CA 1
ATOM 1116 C C . GLU A 1 151 ? 8.700 17.801 -28.495 1.00 93.12 151 GLU A C 1
ATOM 1118 O O . GLU A 1 151 ? 9.796 17.342 -28.171 1.00 93.12 151 GLU A O 1
ATOM 1123 N N . GLU A 1 152 ? 7.573 17.498 -27.848 1.00 92.81 152 GLU A N 1
ATOM 1124 C CA . GLU A 1 152 ? 7.549 16.577 -26.712 1.00 92.81 152 GLU A CA 1
ATOM 1125 C C . GLU A 1 152 ? 8.035 15.177 -27.108 1.00 92.81 152 GLU A C 1
ATOM 1127 O O . GLU A 1 152 ? 7.672 14.638 -28.154 1.00 92.81 152 GLU A O 1
ATOM 1132 N N . PHE A 1 153 ? 8.884 14.594 -26.263 1.00 90.38 153 PHE A N 1
ATOM 1133 C CA . PHE A 1 153 ? 9.427 13.263 -26.488 1.00 90.38 153 PHE A CA 1
ATOM 1134 C C . PHE A 1 153 ? 8.383 12.181 -26.173 1.00 90.38 153 PHE A C 1
ATOM 1136 O O . PHE A 1 153 ? 7.786 12.177 -25.095 1.00 90.38 153 PHE A O 1
ATOM 1143 N N . SER A 1 154 ? 8.212 11.238 -27.100 1.00 91.00 154 SER A N 1
ATOM 1144 C CA . SER A 1 154 ? 7.419 10.023 -26.901 1.00 91.00 154 SER A CA 1
ATOM 1145 C C . SER A 1 154 ? 8.328 8.865 -26.512 1.00 91.00 154 SER A C 1
ATOM 1147 O O . SER A 1 154 ? 9.377 8.683 -27.125 1.00 91.00 154 SER A O 1
ATOM 1149 N N . LEU A 1 155 ? 7.905 8.070 -25.532 1.00 90.94 155 LEU A N 1
ATOM 1150 C CA . LEU A 1 155 ? 8.591 6.855 -25.105 1.00 90.94 155 LEU A CA 1
ATOM 1151 C C . LEU A 1 155 ? 7.791 5.626 -25.544 1.00 90.94 155 LEU A C 1
ATOM 1153 O O . LEU A 1 155 ? 6.612 5.518 -25.198 1.00 90.94 155 LEU A O 1
ATOM 1157 N N . ASP A 1 156 ? 8.419 4.696 -26.265 1.00 88.94 156 ASP A N 1
ATOM 1158 C CA . ASP A 1 156 ? 7.750 3.471 -26.707 1.00 88.94 156 ASP A CA 1
ATOM 1159 C C . ASP A 1 156 ? 7.706 2.379 -25.622 1.00 88.94 156 ASP A C 1
ATOM 1161 O O . ASP A 1 156 ? 8.444 2.381 -24.630 1.00 88.94 156 ASP A O 1
ATOM 1165 N N . VAL A 1 157 ? 6.819 1.393 -25.808 1.00 84.56 157 VAL A N 1
ATOM 1166 C CA . VAL A 1 157 ? 6.681 0.264 -24.874 1.00 84.56 157 VAL A CA 1
ATOM 1167 C C . VAL A 1 157 ? 7.983 -0.528 -24.796 1.00 84.56 157 VAL A C 1
ATOM 1169 O O . VAL A 1 157 ? 8.419 -1.141 -25.772 1.00 84.56 157 VAL A O 1
ATOM 1172 N N . GLY A 1 158 ? 8.542 -0.599 -23.589 1.00 85.00 158 GLY A N 1
ATOM 1173 C CA . GLY A 1 158 ? 9.772 -1.333 -23.303 1.00 85.00 158 GLY A CA 1
ATOM 1174 C C . GLY A 1 158 ? 11.048 -0.527 -23.537 1.00 85.00 158 GLY A C 1
ATOM 1175 O O . GLY A 1 158 ? 12.129 -1.067 -23.309 1.00 85.00 158 GLY A O 1
ATOM 1176 N N . GLU A 1 159 ? 10.947 0.737 -23.951 1.00 91.38 159 GLU A N 1
ATOM 1177 C CA . GLU A 1 159 ? 12.079 1.661 -23.970 1.00 91.38 159 GLU A CA 1
ATOM 1178 C C . GLU A 1 159 ? 12.281 2.292 -22.592 1.00 91.38 159 GLU A C 1
ATOM 1180 O O . GLU A 1 159 ? 11.371 2.347 -21.759 1.00 91.38 159 GLU A O 1
ATOM 1185 N N . ALA A 1 160 ? 13.492 2.778 -22.341 1.00 93.94 160 ALA A N 1
ATOM 1186 C CA . ALA A 1 160 ? 13.810 3.519 -21.133 1.00 93.94 160 ALA A CA 1
ATOM 1187 C C . ALA A 1 160 ? 14.600 4.791 -21.446 1.00 93.94 160 ALA A C 1
ATOM 1189 O O . ALA A 1 160 ? 15.220 4.927 -22.497 1.00 93.94 160 ALA A O 1
ATOM 1190 N N . ILE A 1 161 ? 14.603 5.710 -20.488 1.00 94.94 161 ILE A N 1
ATOM 1191 C CA . ILE A 1 161 ? 15.343 6.969 -20.527 1.00 94.94 161 ILE A CA 1
ATOM 1192 C C . ILE A 1 161 ? 16.225 7.096 -19.295 1.00 94.94 161 ILE A C 1
ATOM 1194 O O . ILE A 1 161 ? 15.985 6.476 -18.257 1.00 94.94 161 ILE A O 1
ATOM 1198 N N . ILE A 1 162 ? 17.246 7.934 -19.403 1.00 95.38 162 ILE A N 1
ATOM 1199 C CA . ILE A 1 162 ? 18.047 8.370 -18.266 1.00 95.38 162 ILE A CA 1
ATOM 1200 C C . ILE A 1 162 ? 17.424 9.654 -17.726 1.00 95.38 162 ILE A C 1
ATOM 1202 O O . ILE A 1 162 ? 17.285 10.634 -18.457 1.00 95.38 162 ILE A O 1
ATOM 1206 N N . ILE A 1 163 ? 17.056 9.633 -16.449 1.00 95.19 163 ILE A N 1
ATOM 1207 C CA . ILE A 1 163 ? 16.565 10.784 -15.698 1.00 95.19 163 ILE A CA 1
ATOM 1208 C C . ILE A 1 163 ? 17.671 11.232 -14.748 1.00 95.19 163 ILE A C 1
ATOM 1210 O O . ILE A 1 163 ? 18.072 10.468 -13.867 1.00 95.19 163 ILE A O 1
ATOM 1214 N N . SER A 1 164 ? 18.122 12.472 -14.917 1.00 95.56 164 SER A N 1
ATOM 1215 C CA . SER A 1 164 ? 19.096 13.129 -14.043 1.00 95.56 164 SER A CA 1
ATOM 1216 C C . SER A 1 164 ? 18.397 14.232 -13.255 1.00 95.56 164 SER A C 1
ATOM 1218 O O . SER A 1 164 ? 17.989 15.241 -13.834 1.00 95.56 164 SER A O 1
ATOM 1220 N N . SER A 1 165 ? 18.246 14.046 -11.941 1.00 94.62 165 SER A N 1
ATOM 1221 C CA . SER A 1 165 ? 17.544 14.988 -11.054 1.00 94.62 165 SER A CA 1
ATOM 1222 C C . SER A 1 165 ? 18.374 15.344 -9.822 1.00 94.62 165 SER A C 1
ATOM 1224 O O . SER A 1 165 ? 19.129 14.526 -9.301 1.00 94.62 165 SER A O 1
ATOM 1226 N N . SER A 1 166 ? 18.216 16.564 -9.307 1.00 93.88 166 SER A N 1
ATOM 1227 C CA . SER A 1 166 ? 18.878 16.998 -8.067 1.00 93.88 166 SER A CA 1
ATOM 1228 C C . SER A 1 166 ? 18.202 16.463 -6.796 1.00 93.88 166 SER A C 1
ATOM 1230 O O . SER A 1 166 ? 18.837 16.398 -5.742 1.00 93.88 166 SER A O 1
ATOM 1232 N N . SER A 1 167 ? 16.937 16.045 -6.885 1.00 91.06 167 SER A N 1
ATOM 1233 C CA . SER A 1 167 ? 16.153 15.493 -5.779 1.00 91.06 167 SER A CA 1
ATOM 1234 C C . SER A 1 167 ? 15.347 14.268 -6.213 1.00 91.06 167 SER A C 1
ATOM 1236 O O . SER A 1 167 ? 15.018 14.101 -7.388 1.00 91.06 167 SER A O 1
ATOM 1238 N N . ALA A 1 168 ? 15.052 13.393 -5.251 1.00 90.19 168 ALA A N 1
ATOM 1239 C CA . ALA A 1 168 ? 14.211 12.226 -5.485 1.00 90.19 168 ALA A CA 1
ATOM 1240 C C . ALA A 1 168 ? 12.732 12.628 -5.594 1.00 90.19 168 ALA A C 1
ATOM 1242 O O . ALA A 1 168 ? 12.298 13.568 -4.923 1.00 90.19 168 ALA A O 1
ATOM 1243 N N . PHE A 1 169 ? 11.966 11.897 -6.401 1.00 90.94 169 PHE A N 1
ATOM 1244 C CA . PHE A 1 169 ? 10.536 12.130 -6.607 1.00 90.94 169 PHE A CA 1
ATOM 1245 C C . PHE A 1 169 ? 9.812 10.852 -7.050 1.00 90.94 169 PHE A C 1
ATOM 1247 O O . PHE A 1 169 ? 10.437 9.870 -7.450 1.00 90.94 169 PHE A O 1
ATOM 1254 N N . ASP A 1 170 ? 8.484 10.882 -6.987 1.00 89.94 170 ASP A N 1
ATOM 1255 C CA . ASP A 1 170 ? 7.620 9.784 -7.409 1.00 89.94 170 ASP A CA 1
ATOM 1256 C C . ASP A 1 170 ? 7.017 10.083 -8.782 1.00 89.94 170 ASP A C 1
ATOM 1258 O O . ASP A 1 170 ? 6.227 11.016 -8.935 1.00 89.94 170 ASP A O 1
ATOM 1262 N N . TRP A 1 171 ? 7.351 9.270 -9.784 1.00 88.69 171 TRP A N 1
ATOM 1263 C CA . TRP A 1 171 ? 6.656 9.295 -11.066 1.00 88.69 171 TRP A CA 1
ATOM 1264 C C . TRP A 1 171 ? 5.416 8.409 -10.968 1.00 88.69 171 TRP A C 1
ATOM 1266 O O . TRP A 1 171 ? 5.503 7.182 -11.014 1.00 88.69 171 TRP A O 1
ATOM 1276 N N . THR A 1 172 ? 4.259 9.037 -10.780 1.00 81.19 172 THR A N 1
ATOM 1277 C CA . THR A 1 172 ? 2.980 8.331 -10.674 1.00 81.19 172 THR A CA 1
ATOM 1278 C C . THR A 1 172 ? 2.332 8.222 -12.042 1.00 81.19 172 THR A C 1
ATOM 1280 O O . THR A 1 172 ? 2.143 9.226 -12.722 1.00 81.19 172 THR A O 1
ATOM 1283 N N . GLN A 1 173 ? 1.976 7.002 -12.426 1.00 77.00 173 GLN A N 1
ATOM 1284 C CA . GLN A 1 173 ? 1.334 6.703 -13.696 1.00 77.00 173 GLN A CA 1
ATOM 1285 C C . GLN A 1 173 ? 0.029 5.974 -13.430 1.00 77.00 173 GLN A C 1
ATOM 1287 O O . GLN A 1 173 ? 0.021 4.911 -12.808 1.00 77.00 173 GLN A O 1
ATOM 1292 N N . THR A 1 174 ? -1.073 6.537 -13.903 1.00 67.44 174 THR A N 1
ATOM 1293 C CA . THR A 1 174 ? -2.383 5.907 -13.776 1.00 67.44 174 THR A CA 1
ATOM 1294 C C . THR A 1 174 ? -2.703 5.207 -15.082 1.00 67.44 174 THR A C 1
ATOM 1296 O O . THR A 1 174 ? -2.751 5.840 -16.134 1.00 67.44 174 THR A O 1
ATOM 1299 N N . PHE A 1 175 ? -2.903 3.891 -15.024 1.00 62.91 175 PHE A N 1
ATOM 1300 C CA . PHE A 1 175 ? -3.489 3.173 -16.147 1.00 62.91 175 PHE A CA 1
ATOM 1301 C C . PHE A 1 175 ? -5.007 3.189 -16.013 1.00 62.91 175 PHE A C 1
ATOM 1303 O O . PHE A 1 175 ? -5.587 2.291 -15.397 1.00 62.91 175 PHE A O 1
ATOM 1310 N N . ASP A 1 176 ? -5.642 4.199 -16.594 1.00 55.59 176 ASP A N 1
ATOM 1311 C CA . ASP A 1 176 ? -7.078 4.162 -16.829 1.00 55.59 176 ASP A CA 1
ATOM 1312 C C . ASP A 1 176 ? -7.311 3.382 -18.123 1.00 55.59 176 ASP A C 1
ATOM 1314 O O . ASP A 1 176 ? -7.126 3.895 -19.227 1.00 55.59 176 ASP A O 1
ATOM 1318 N N . VAL A 1 177 ? -7.696 2.107 -18.015 1.00 50.25 177 VAL A N 1
ATOM 1319 C CA . VAL A 1 177 ? -8.323 1.465 -19.173 1.00 50.25 177 VAL A CA 1
ATOM 1320 C C . VAL A 1 177 ? -9.668 2.144 -19.326 1.00 50.25 177 VAL A C 1
ATOM 1322 O O . VAL A 1 177 ? -10.556 1.945 -18.497 1.00 50.25 177 VAL A O 1
ATOM 1325 N N . GLU A 1 178 ? -9.822 2.937 -20.377 1.00 45.22 178 GLU A N 1
ATOM 1326 C CA . GLU A 1 178 ? -11.110 3.505 -20.748 1.00 45.22 178 GLU A CA 1
ATOM 1327 C C . GLU A 1 178 ? -12.139 2.352 -20.850 1.00 45.22 178 GLU A C 1
ATOM 1329 O O . GLU A 1 178 ? -12.098 1.531 -21.767 1.00 45.22 178 GLU A O 1
ATOM 1334 N N . GLY A 1 179 ? -13.002 2.213 -19.833 1.00 47.25 179 GLY A N 1
ATOM 1335 C CA . GLY A 1 179 ? -14.016 1.154 -19.742 1.00 47.25 179 GLY A CA 1
ATOM 1336 C C . GLY A 1 179 ? -13.710 -0.088 -18.882 1.00 47.25 179 GLY A C 1
ATOM 1337 O O . GLY A 1 179 ? -14.510 -1.025 -18.932 1.00 47.25 179 GLY A O 1
ATOM 1338 N N . VAL A 1 180 ? -12.638 -0.142 -18.077 1.00 43.19 180 VAL A N 1
ATOM 1339 C CA . VAL A 1 180 ? -12.506 -1.161 -17.005 1.00 43.19 180 VAL A CA 1
ATOM 1340 C C . VAL A 1 180 ? -12.669 -0.483 -15.654 1.00 43.19 180 VAL A C 1
ATOM 1342 O O . VAL A 1 180 ? -11.739 0.129 -15.140 1.00 43.19 180 VAL A O 1
ATOM 1345 N N . GLU A 1 181 ? -13.855 -0.607 -15.062 1.00 52.41 181 GLU A N 1
ATOM 1346 C CA . GLU A 1 181 ? -14.055 -0.186 -13.675 1.00 52.41 181 GLU A CA 1
ATOM 1347 C C . GLU A 1 181 ? -13.168 -1.037 -12.754 1.00 52.41 181 GLU A C 1
ATOM 1349 O O . GLU A 1 181 ? -13.165 -2.271 -12.841 1.00 52.41 181 GLU A O 1
ATOM 1354 N N . ASN A 1 182 ? -12.386 -0.386 -11.889 1.00 57.50 182 ASN A N 1
ATOM 1355 C CA . ASN A 1 182 ? -11.621 -1.079 -10.858 1.00 57.50 182 ASN A CA 1
ATOM 1356 C C . ASN A 1 182 ? -12.637 -1.813 -9.956 1.00 57.50 182 ASN A C 1
ATOM 1358 O O . ASN A 1 182 ? -13.588 -1.198 -9.480 1.00 57.50 182 ASN A O 1
ATOM 1362 N N . PRO A 1 183 ? -12.552 -3.141 -9.765 1.00 69.69 183 PRO A N 1
ATOM 1363 C CA . PRO A 1 183 ? -13.608 -3.863 -9.067 1.00 69.69 183 PRO A CA 1
ATOM 1364 C C . PRO A 1 183 ? -13.790 -3.304 -7.656 1.00 69.69 183 PRO A C 1
ATOM 1366 O O . PRO A 1 183 ? -12.824 -3.215 -6.898 1.00 69.69 183 PRO A O 1
ATOM 1369 N N . LEU A 1 184 ? -15.035 -2.957 -7.312 1.00 82.25 184 LEU A N 1
ATOM 1370 C CA . LEU A 1 184 ? -15.401 -2.455 -5.990 1.00 82.25 184 LEU A CA 1
ATOM 1371 C C . LEU A 1 184 ? -14.793 -3.342 -4.893 1.00 82.25 184 LEU A C 1
ATOM 1373 O O . LEU A 1 184 ? -15.119 -4.529 -4.789 1.00 82.25 184 LEU A O 1
ATOM 1377 N N . SER A 1 185 ? -13.931 -2.758 -4.066 1.00 85.75 185 SER A N 1
ATOM 1378 C CA . SER A 1 185 ? -13.203 -3.457 -3.006 1.00 85.75 185 SER A CA 1
ATOM 1379 C C . SER A 1 185 ? -13.211 -2.650 -1.701 1.00 85.75 185 SER A C 1
ATOM 1381 O O . SER A 1 185 ? -13.639 -1.495 -1.677 1.00 85.75 185 SER A O 1
ATOM 1383 N N . LEU A 1 186 ? -12.783 -3.272 -0.596 1.00 82.50 186 LEU A N 1
ATOM 1384 C CA . LEU A 1 186 ? -12.582 -2.607 0.697 1.00 82.50 186 LEU A CA 1
ATOM 1385 C C . LEU A 1 186 ? -11.077 -2.478 0.966 1.00 82.50 186 LEU A C 1
ATOM 1387 O O . LEU A 1 186 ? -10.433 -3.469 1.307 1.00 82.50 186 LEU A O 1
ATOM 1391 N N . ALA A 1 187 ? -10.540 -1.265 0.843 1.00 82.88 187 ALA A N 1
ATOM 1392 C CA . ALA A 1 187 ? -9.152 -0.930 1.167 1.00 82.88 187 ALA A CA 1
ATOM 1393 C C . ALA A 1 187 ? -8.893 -0.928 2.682 1.00 82.88 187 ALA A C 1
ATOM 1395 O O . ALA A 1 187 ? -7.812 -1.290 3.145 1.00 82.88 187 ALA A O 1
ATOM 1396 N N . GLN A 1 188 ? -9.909 -0.553 3.463 1.00 87.25 188 GLN A N 1
ATOM 1397 C CA . GLN A 1 188 ? -9.892 -0.609 4.921 1.00 87.25 188 GLN A CA 1
ATOM 1398 C C . GLN A 1 188 ? -11.165 -1.289 5.415 1.00 87.25 188 GLN A C 1
ATOM 1400 O O . GLN A 1 188 ? -12.273 -0.956 4.990 1.00 87.25 188 GLN A O 1
ATOM 1405 N N . VAL A 1 189 ? -10.992 -2.236 6.333 1.00 86.88 189 VAL A N 1
ATOM 1406 C CA . VAL A 1 189 ? -12.072 -2.962 7.007 1.00 86.88 189 VAL A CA 1
ATOM 1407 C C . VAL A 1 189 ? -12.097 -2.591 8.492 1.00 86.88 189 VAL A C 1
ATOM 1409 O O . VAL A 1 189 ? -11.052 -2.215 9.032 1.00 86.88 189 VAL A O 1
ATOM 1412 N N . PRO A 1 190 ? -13.257 -2.697 9.166 1.00 87.44 190 PRO A N 1
ATOM 1413 C CA . PRO A 1 190 ? -13.335 -2.443 10.600 1.00 87.44 190 PRO A CA 1
ATOM 1414 C C . PRO A 1 190 ? -12.472 -3.434 11.392 1.00 87.44 190 PRO A C 1
ATOM 1416 O O . PRO A 1 190 ? -12.159 -4.525 10.911 1.00 87.44 190 PRO A O 1
ATOM 1419 N N . SER A 1 191 ? -12.112 -3.060 12.619 1.00 85.19 191 SER A N 1
ATOM 1420 C CA . SER A 1 191 ? -11.358 -3.883 13.568 1.00 85.19 191 SER A CA 1
ATOM 1421 C C . SER A 1 191 ? -12.204 -4.249 14.790 1.00 85.19 191 SER A C 1
ATOM 1423 O O . SER A 1 191 ? -13.193 -3.585 15.102 1.00 85.19 191 SER A O 1
ATOM 1425 N N . GLU A 1 192 ? -11.827 -5.325 15.482 1.00 89.00 192 GLU A N 1
ATOM 1426 C CA . GLU A 1 192 ? -12.469 -5.725 16.738 1.00 89.00 192 GLU A CA 1
ATOM 1427 C C . GLU A 1 192 ? -12.178 -4.716 17.856 1.00 89.00 192 GLU A C 1
ATOM 1429 O O . GLU A 1 192 ? -11.084 -4.148 17.919 1.00 89.00 192 GLU A O 1
ATOM 1434 N N . GLN A 1 193 ? -13.144 -4.504 18.755 1.00 91.25 193 GLN A N 1
ATOM 1435 C CA . GLN A 1 193 ? -12.995 -3.584 19.887 1.00 91.25 193 GLN A CA 1
ATOM 1436 C C . GLN A 1 193 ? -13.595 -4.155 21.172 1.00 91.25 193 GLN A C 1
ATOM 1438 O O . GLN A 1 193 ? -14.667 -4.762 21.163 1.00 91.25 193 GLN A O 1
ATOM 1443 N N . THR A 1 194 ? -12.921 -3.887 22.290 1.00 95.12 194 THR A N 1
ATOM 1444 C CA . THR A 1 194 ? -13.444 -4.094 23.644 1.00 95.12 194 THR A CA 1
ATOM 1445 C C . THR A 1 194 ? -13.543 -2.736 24.318 1.00 95.12 194 THR A C 1
ATOM 1447 O O . THR A 1 194 ? -12.537 -2.047 24.481 1.00 95.12 194 THR A O 1
ATOM 1450 N N . LEU A 1 195 ? -14.759 -2.341 24.678 1.00 95.00 195 LEU A N 1
ATOM 1451 C CA . LEU A 1 195 ? -15.078 -1.029 25.229 1.00 95.00 195 LEU A CA 1
ATOM 1452 C C . LEU A 1 195 ? -15.716 -1.180 26.605 1.00 95.00 195 LEU A C 1
ATOM 1454 O O . LEU A 1 195 ? -16.350 -2.187 26.897 1.00 95.00 195 LEU A O 1
ATOM 1458 N N . VAL A 1 196 ? -15.596 -0.151 27.438 1.00 95.88 196 VAL A N 1
ATOM 1459 C CA . VAL A 1 196 ? -16.365 -0.049 28.683 1.00 95.88 196 VAL A CA 1
ATOM 1460 C C . VAL A 1 196 ? -17.638 0.743 28.405 1.00 95.88 196 VAL A C 1
ATOM 1462 O O . VAL A 1 196 ? -17.595 1.732 27.669 1.00 95.88 196 VAL A O 1
ATOM 1465 N N . GLU A 1 197 ? -18.752 0.337 29.010 1.00 95.12 197 GLU A N 1
ATOM 1466 C CA . GLU A 1 197 ? -20.034 1.036 28.935 1.00 95.12 197 GLU A CA 1
ATOM 1467 C C . GLU A 1 197 ? -19.860 2.547 29.169 1.00 95.12 197 GLU A C 1
ATOM 1469 O O . GLU A 1 197 ? -19.202 2.997 30.114 1.00 95.12 197 GLU A O 1
ATOM 1474 N N . GLY A 1 198 ? -20.433 3.338 28.266 1.00 94.44 198 GLY A N 1
ATOM 1475 C CA . GLY A 1 198 ? -20.309 4.788 28.232 1.00 94.44 198 GLY A CA 1
ATOM 1476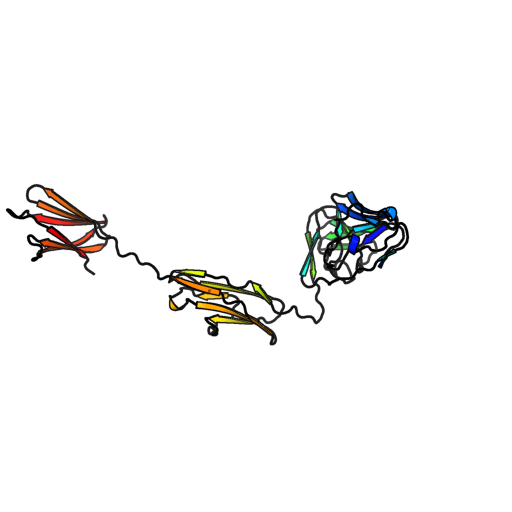 C C . GLY A 1 198 ? -19.213 5.332 27.308 1.00 94.44 198 GLY A C 1
ATOM 1477 O O . GLY A 1 198 ? -19.229 6.530 27.026 1.00 94.44 198 GLY A O 1
ATOM 1478 N N . SER A 1 199 ? -18.291 4.491 26.825 1.00 96.06 199 SER A N 1
ATOM 1479 C CA . SER A 1 199 ? -17.222 4.891 25.890 1.00 96.06 199 SER A CA 1
ATOM 1480 C C . SER A 1 199 ? -17.757 5.077 24.459 1.00 96.06 199 SER A C 1
ATOM 1482 O O . SER A 1 199 ? -18.764 4.463 24.109 1.00 96.06 199 SER A O 1
ATOM 1484 N N . PRO A 1 200 ? -17.095 5.871 23.604 1.00 96.69 200 PRO A N 1
ATOM 1485 C CA . PRO A 1 200 ? -17.451 5.955 22.192 1.00 96.69 200 PRO A CA 1
ATOM 1486 C C . PRO A 1 200 ? -16.975 4.716 21.412 1.00 96.69 200 PRO A C 1
ATOM 1488 O O . PRO A 1 200 ? -15.863 4.236 21.628 1.00 96.69 200 PRO A O 1
ATOM 1491 N N . LEU A 1 201 ? -17.794 4.236 20.473 1.00 96.88 201 LEU A N 1
ATOM 1492 C CA . LEU A 1 201 ? -17.423 3.249 19.449 1.00 96.88 201 LEU A CA 1
ATOM 1493 C C . LEU A 1 201 ? -17.213 3.957 18.114 1.00 96.88 201 LEU A C 1
ATOM 1495 O O . LEU A 1 201 ? -18.077 4.720 17.680 1.00 96.88 201 LEU A O 1
ATOM 1499 N N . LEU A 1 202 ? -16.106 3.643 17.442 1.00 96.81 202 LEU A N 1
ATOM 1500 C CA . LEU A 1 202 ? -15.794 4.109 16.092 1.00 96.81 202 LEU A CA 1
ATOM 1501 C C . LEU A 1 202 ? -15.362 2.919 15.238 1.00 96.81 202 LEU A C 1
ATOM 1503 O O . LEU A 1 202 ? -14.320 2.318 15.500 1.00 96.81 202 LEU A O 1
ATOM 1507 N N . LEU A 1 203 ? -16.159 2.586 14.224 1.00 95.50 203 LEU A N 1
ATOM 1508 C CA . LEU A 1 203 ? -15.800 1.613 13.193 1.00 95.50 203 LEU A CA 1
ATOM 1509 C C . LEU A 1 203 ? -15.694 2.326 11.850 1.00 95.50 203 LEU A C 1
ATOM 1511 O O . LEU A 1 203 ? -16.582 3.091 11.477 1.00 95.50 203 LEU A O 1
ATOM 1515 N N . GLU A 1 204 ? -14.622 2.053 11.117 1.00 93.56 204 GLU A N 1
ATOM 1516 C CA . GLU A 1 204 ? -14.316 2.717 9.853 1.00 93.56 204 GLU A CA 1
ATOM 1517 C C . GLU A 1 204 ? -14.138 1.696 8.735 1.00 93.56 204 GLU A C 1
ATOM 1519 O O . GLU A 1 204 ? -13.636 0.589 8.951 1.00 93.56 204 GLU A O 1
ATOM 1524 N N . ALA A 1 205 ? -14.528 2.087 7.528 1.00 92.00 205 ALA A N 1
ATOM 1525 C CA . ALA A 1 205 ? -14.282 1.333 6.317 1.00 92.00 205 ALA A CA 1
ATOM 1526 C C . ALA A 1 205 ? -14.032 2.269 5.140 1.00 92.00 205 ALA A C 1
ATOM 1528 O O . ALA A 1 205 ? -14.659 3.320 5.026 1.00 92.00 205 ALA A O 1
ATOM 1529 N N . VAL A 1 206 ? -13.150 1.854 4.238 1.00 91.94 206 VAL A N 1
ATOM 1530 C CA . VAL A 1 206 ? -12.841 2.592 3.012 1.00 91.94 206 VAL A CA 1
ATOM 1531 C C . VAL A 1 206 ? -13.077 1.655 1.844 1.00 91.94 206 VAL A C 1
ATOM 1533 O O . VAL A 1 206 ? -12.416 0.622 1.743 1.00 91.94 206 VAL A O 1
ATOM 1536 N N . ALA A 1 207 ? -14.044 2.000 0.995 1.00 83.38 207 ALA A N 1
ATOM 1537 C CA . ALA A 1 207 ? -14.274 1.325 -0.272 1.00 83.38 207 ALA A CA 1
ATOM 1538 C C . ALA A 1 207 ? -13.623 2.103 -1.417 1.00 83.38 207 ALA A C 1
ATOM 1540 O O . ALA A 1 207 ? -13.595 3.334 -1.399 1.00 83.38 207 ALA A O 1
ATOM 1541 N N . GLU A 1 208 ? -13.121 1.380 -2.409 1.00 84.81 208 GLU A N 1
ATOM 1542 C CA . GLU A 1 208 ? -12.456 1.958 -3.573 1.00 84.81 208 GLU A CA 1
ATOM 1543 C C . GLU A 1 208 ? -12.824 1.214 -4.859 1.00 84.81 208 GLU A C 1
ATOM 1545 O O . GLU A 1 208 ? -13.480 0.170 -4.842 1.00 84.81 208 GLU A O 1
ATOM 1550 N N . GLY A 1 209 ? -12.404 1.790 -5.982 1.00 74.62 209 GLY A N 1
ATOM 1551 C CA . GLY A 1 209 ? -12.559 1.226 -7.317 1.00 74.62 209 GLY A CA 1
ATOM 1552 C C . GLY A 1 209 ? -13.849 1.598 -8.050 1.00 74.62 209 GLY A C 1
ATOM 1553 O O . GLY A 1 209 ? -13.899 1.455 -9.264 1.00 74.62 209 GLY A O 1
ATOM 1554 N N . ALA A 1 210 ? -14.846 2.165 -7.368 1.00 79.94 210 ALA A N 1
ATOM 1555 C CA . ALA A 1 210 ? -16.096 2.595 -7.993 1.00 79.94 210 ALA A CA 1
ATOM 1556 C C . ALA A 1 210 ? -16.496 4.025 -7.600 1.00 79.94 210 ALA A C 1
ATOM 1558 O O . ALA A 1 210 ? -16.210 4.477 -6.490 1.00 79.94 210 ALA A O 1
ATOM 1559 N N . ASP A 1 211 ? -17.234 4.697 -8.484 1.00 81.31 211 ASP A N 1
ATOM 1560 C CA . ASP A 1 211 ? -17.867 5.992 -8.217 1.00 81.31 211 ASP A CA 1
ATOM 1561 C C . ASP A 1 211 ? -19.197 5.830 -7.465 1.00 81.31 211 ASP A C 1
ATOM 1563 O O . ASP A 1 211 ? -19.772 4.745 -7.417 1.00 81.31 211 ASP A O 1
ATOM 1567 N N . ASN A 1 212 ? -19.741 6.911 -6.893 1.00 86.25 212 ASN A N 1
ATOM 1568 C CA . ASN A 1 212 ? -21.052 6.919 -6.211 1.00 86.25 212 ASN A CA 1
ATOM 1569 C C . ASN A 1 212 ? -21.207 5.844 -5.111 1.00 86.25 212 ASN A C 1
ATOM 1571 O O . ASN A 1 212 ? -22.247 5.190 -5.002 1.00 86.25 212 ASN A O 1
ATOM 1575 N N . LEU A 1 213 ? -20.167 5.666 -4.293 1.00 90.38 213 LEU A N 1
ATOM 1576 C CA . LEU A 1 213 ? -20.138 4.685 -3.209 1.00 90.38 213 LEU A CA 1
ATOM 1577 C C . LEU A 1 213 ? -21.246 4.929 -2.174 1.00 90.38 213 LEU A C 1
ATOM 1579 O O . LEU A 1 213 ? -21.419 6.037 -1.663 1.00 90.38 213 LEU A O 1
ATOM 1583 N N . ALA A 1 214 ? -21.945 3.858 -1.808 1.00 94.88 214 ALA A N 1
ATOM 1584 C CA . ALA A 1 214 ? -22.906 3.824 -0.714 1.00 94.88 214 ALA A CA 1
ATOM 1585 C C . ALA A 1 214 ? -22.501 2.773 0.323 1.00 94.88 214 ALA A C 1
ATOM 1587 O O . ALA A 1 214 ? -22.127 1.656 -0.034 1.00 94.88 214 ALA A O 1
ATOM 1588 N N . TYR A 1 215 ? -22.633 3.118 1.604 1.00 97.25 215 TYR A N 1
ATOM 1589 C CA . TYR A 1 215 ? -22.351 2.223 2.725 1.00 97.25 215 TYR A CA 1
ATOM 1590 C C . TYR A 1 215 ? -23.647 1.817 3.430 1.00 97.25 215 TYR A C 1
ATOM 1592 O O . TYR A 1 215 ? -24.632 2.559 3.430 1.00 97.25 215 TYR A O 1
ATOM 1600 N N . GLN A 1 216 ? -23.633 0.648 4.060 1.00 97.88 216 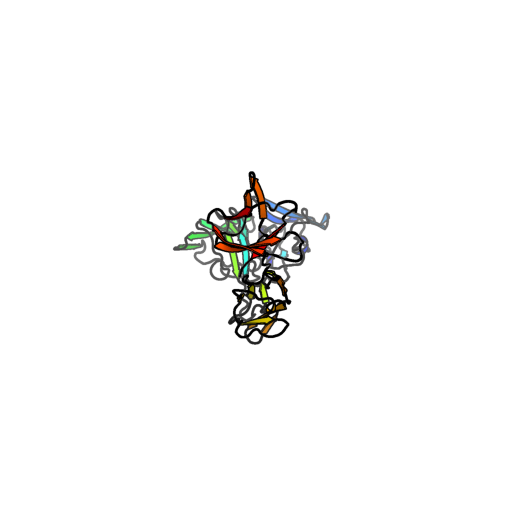GLN A N 1
ATOM 1601 C CA . GLN A 1 216 ? -24.655 0.205 5.002 1.00 97.88 216 GLN A CA 1
ATOM 1602 C C . GLN A 1 216 ? -24.000 -0.674 6.067 1.00 97.88 216 GLN A C 1
ATOM 1604 O O . GLN A 1 216 ? -23.474 -1.747 5.767 1.00 97.88 216 GLN A O 1
ATOM 1609 N N . TRP A 1 217 ? -24.034 -0.227 7.320 1.00 98.31 217 TRP A N 1
ATOM 1610 C CA . TRP A 1 217 ? -23.567 -1.038 8.443 1.00 98.31 217 TRP A CA 1
ATOM 1611 C C . TRP A 1 217 ? -24.625 -2.042 8.877 1.00 98.31 217 TRP A C 1
ATOM 1613 O O . TRP A 1 217 ? -25.824 -1.752 8.868 1.00 98.31 217 TRP A O 1
ATOM 1623 N N . GLN A 1 218 ? -24.160 -3.214 9.289 1.00 95.06 218 GLN A N 1
ATOM 1624 C CA . GLN A 1 218 ? -24.959 -4.311 9.803 1.00 95.06 218 GLN A CA 1
ATOM 1625 C C . GLN A 1 218 ? -24.473 -4.702 11.189 1.00 95.06 218 GLN A C 1
ATOM 1627 O O . GLN A 1 218 ? -23.267 -4.790 11.418 1.00 95.06 218 GLN A O 1
ATOM 1632 N N . LYS A 1 219 ? -25.418 -5.018 12.069 1.00 97.00 219 LYS A N 1
ATOM 1633 C CA . LYS A 1 219 ? -25.178 -5.669 13.349 1.00 97.00 219 LYS A CA 1
ATOM 1634 C C . LYS A 1 219 ? -25.846 -7.036 13.345 1.00 97.00 219 LYS A C 1
ATOM 1636 O O . LYS A 1 219 ? -27.035 -7.140 13.062 1.00 97.00 219 LYS A O 1
ATOM 1641 N N . ASP A 1 220 ? -25.072 -8.082 13.614 1.00 89.50 220 ASP A N 1
ATOM 1642 C CA . ASP A 1 220 ? -25.525 -9.478 13.654 1.00 89.50 220 ASP A CA 1
ATOM 1643 C C . ASP A 1 220 ? -26.314 -9.886 12.389 1.00 89.50 220 ASP A C 1
ATOM 1645 O O . ASP A 1 220 ? -27.270 -10.658 12.426 1.00 89.50 220 ASP A O 1
ATOM 1649 N N . GLY A 1 221 ? -25.898 -9.338 11.239 1.00 85.38 221 GLY A N 1
ATOM 1650 C CA . GLY A 1 221 ? -26.512 -9.578 9.929 1.00 85.38 221 GLY A CA 1
ATOM 1651 C C . GLY A 1 221 ? -27.738 -8.718 9.601 1.00 85.38 221 GLY A C 1
ATOM 1652 O O . GLY A 1 221 ? -28.309 -8.897 8.529 1.00 85.38 221 GLY A O 1
ATOM 1653 N N . VAL A 1 222 ? -28.131 -7.787 10.474 1.00 94.38 222 VAL A N 1
ATOM 1654 C CA . VAL A 1 222 ? -29.269 -6.875 10.277 1.00 94.38 222 VAL A CA 1
ATOM 1655 C C . VAL A 1 222 ? -28.775 -5.451 10.045 1.00 94.38 222 VAL A C 1
ATOM 1657 O O . VAL A 1 222 ? -27.921 -4.963 10.781 1.00 94.38 222 VAL A O 1
ATOM 1660 N N . ASP A 1 223 ? -29.324 -4.766 9.043 1.00 96.50 223 ASP A N 1
ATOM 1661 C CA . ASP A 1 223 ? -28.977 -3.375 8.740 1.00 96.50 223 ASP A CA 1
ATOM 1662 C C . ASP A 1 223 ? -29.287 -2.445 9.920 1.00 96.50 223 ASP A C 1
ATOM 1664 O O . ASP A 1 223 ? -30.399 -2.431 10.452 1.00 96.50 223 ASP A O 1
ATOM 1668 N N . ILE A 1 224 ? -28.309 -1.620 10.295 1.00 97.06 224 ILE A N 1
ATOM 1669 C CA . ILE A 1 224 ? -28.479 -0.551 11.278 1.00 97.06 224 ILE A CA 1
ATOM 1670 C C . ILE A 1 224 ? -29.131 0.645 10.560 1.00 97.06 224 ILE A C 1
ATOM 1672 O O . ILE A 1 224 ? -28.521 1.217 9.644 1.00 97.06 224 ILE A O 1
ATOM 1676 N N . PRO A 1 225 ? -30.359 1.057 10.927 1.00 96.94 225 PRO A N 1
ATOM 1677 C CA . PRO A 1 225 ? -31.064 2.117 10.215 1.00 96.94 225 PRO A CA 1
ATOM 1678 C C . PRO A 1 225 ? -30.280 3.434 10.200 1.00 96.94 225 PRO A C 1
ATOM 1680 O O . PRO A 1 225 ? -29.893 3.955 11.240 1.00 96.94 225 PRO A O 1
ATOM 1683 N N . GLY A 1 226 ? -30.063 3.989 9.005 1.00 95.81 226 GLY A N 1
ATOM 1684 C CA . GLY A 1 226 ? -29.393 5.283 8.823 1.00 95.81 226 GLY A CA 1
ATOM 1685 C C . GLY A 1 226 ? -27.861 5.242 8.848 1.00 95.81 226 GLY A C 1
ATOM 1686 O O . GLY A 1 226 ? -27.239 6.244 8.503 1.00 95.81 226 GLY A O 1
ATOM 1687 N N . ALA A 1 227 ? -27.243 4.101 9.162 1.00 97.25 227 ALA A N 1
ATOM 1688 C CA . ALA A 1 227 ? -25.790 3.948 9.183 1.00 97.25 227 ALA A CA 1
ATOM 1689 C C . ALA A 1 227 ? -25.208 3.797 7.765 1.00 97.25 227 ALA A C 1
ATOM 1691 O O . ALA A 1 227 ? -24.819 2.706 7.349 1.00 97.25 227 ALA A O 1
ATOM 1692 N N . LYS A 1 228 ? -25.184 4.908 7.016 1.00 96.88 228 LYS A N 1
ATOM 1693 C CA . LYS A 1 228 ? -24.820 4.960 5.588 1.00 96.88 228 LYS A CA 1
ATOM 1694 C C . LYS A 1 228 ? -23.494 5.659 5.272 1.00 96.88 228 LYS A C 1
ATOM 1696 O O . LYS A 1 228 ? -23.191 5.912 4.109 1.00 96.88 228 LYS A O 1
ATOM 1701 N N . SER A 1 229 ? -22.721 5.984 6.303 1.00 96.62 229 SER A N 1
ATOM 1702 C CA . SER A 1 229 ? -21.387 6.572 6.170 1.00 96.62 229 SER A CA 1
ATOM 1703 C C . SER A 1 229 ? -20.295 5.507 6.215 1.00 96.62 229 SER A C 1
ATOM 1705 O O . SER A 1 229 ? -20.480 4.436 6.793 1.00 96.62 229 SER A O 1
ATOM 1707 N N . ALA A 1 230 ? -19.124 5.858 5.679 1.00 94.25 230 ALA A N 1
ATOM 1708 C CA . ALA A 1 230 ? -17.876 5.103 5.826 1.00 94.25 230 ALA A CA 1
ATOM 1709 C C . ALA A 1 230 ? -17.478 4.874 7.299 1.00 94.25 230 ALA A C 1
ATOM 1711 O O . ALA A 1 230 ? -16.784 3.913 7.616 1.00 94.25 230 ALA A O 1
ATOM 1712 N N . VAL A 1 231 ? -17.956 5.737 8.201 1.00 96.69 231 VAL A N 1
ATOM 1713 C CA . VAL A 1 231 ? -17.751 5.641 9.649 1.00 96.69 231 VAL A CA 1
ATOM 1714 C C . VAL A 1 231 ? -19.084 5.379 10.349 1.00 96.69 231 VAL A C 1
ATOM 1716 O O . VAL A 1 231 ? -20.051 6.118 10.142 1.00 96.69 231 VAL A O 1
ATOM 1719 N N . LEU A 1 232 ? -19.120 4.352 11.198 1.00 97.81 232 LEU A N 1
ATOM 1720 C CA . LEU A 1 232 ? -20.160 4.141 12.202 1.00 97.81 232 LEU A CA 1
ATOM 1721 C C . LEU A 1 232 ? -19.654 4.663 13.547 1.00 97.81 232 LEU A C 1
ATOM 1723 O O . LEU A 1 232 ? -18.627 4.206 14.044 1.00 97.81 232 LEU A O 1
ATOM 1727 N N . SER A 1 233 ? -20.402 5.596 14.134 1.00 97.12 233 SER A N 1
ATOM 1728 C CA . SER A 1 233 ? -20.105 6.174 15.442 1.00 97.12 233 SER A CA 1
ATOM 1729 C C . SER A 1 233 ? -21.273 5.963 16.399 1.00 97.12 233 SER A C 1
ATOM 1731 O O . SER A 1 233 ? -22.423 6.232 16.041 1.00 97.12 233 SER A O 1
ATOM 1733 N N . ILE A 1 234 ? -20.972 5.501 17.611 1.00 97.06 234 ILE A N 1
ATOM 1734 C CA . ILE A 1 234 ? -21.889 5.499 18.755 1.00 97.06 234 ILE A CA 1
ATOM 1735 C C . ILE A 1 234 ? -21.197 6.294 19.858 1.00 97.06 234 ILE A C 1
ATOM 1737 O O . ILE A 1 234 ? -20.144 5.884 20.335 1.00 97.06 234 ILE A O 1
ATOM 1741 N N . GLU A 1 235 ? -21.764 7.433 20.256 1.00 96.81 235 GLU A N 1
ATOM 1742 C CA . GLU A 1 235 ? -21.115 8.352 21.207 1.00 96.81 235 GLU A CA 1
ATOM 1743 C C . GLU A 1 235 ? -20.910 7.736 22.595 1.00 96.81 235 GLU A C 1
ATOM 1745 O O . GLU A 1 235 ? -19.938 8.049 23.281 1.00 96.81 235 GLU A O 1
ATOM 1750 N N . SER A 1 236 ? -21.833 6.870 23.012 1.00 96.69 236 SER A N 1
ATOM 1751 C CA . SER A 1 236 ? -21.831 6.248 24.329 1.00 96.69 236 SER A CA 1
ATOM 1752 C C . SER A 1 236 ? -22.432 4.849 24.234 1.00 96.69 236 SER A C 1
ATOM 1754 O O . SER A 1 236 ? -23.644 4.708 24.079 1.00 96.69 236 SER A O 1
ATOM 1756 N N . VAL A 1 237 ? -21.582 3.820 24.272 1.00 97.25 237 VAL A N 1
ATOM 1757 C CA . VAL A 1 237 ? -22.023 2.428 24.113 1.00 97.25 237 VAL A CA 1
ATOM 1758 C C . VAL A 1 237 ? -22.725 1.900 25.360 1.00 97.25 237 VAL A C 1
ATOM 1760 O O . VAL A 1 237 ? -22.263 2.106 26.483 1.00 97.25 237 VAL A O 1
ATOM 1763 N N . ALA A 1 238 ? -23.804 1.153 25.154 1.00 97.25 238 ALA A N 1
ATOM 1764 C CA . ALA A 1 238 ? -24.472 0.334 26.157 1.00 97.25 238 ALA A CA 1
ATOM 1765 C C . ALA A 1 238 ? -24.109 -1.149 25.980 1.00 97.25 238 ALA A C 1
ATOM 1767 O O . ALA A 1 238 ? -23.648 -1.575 24.921 1.00 97.25 238 ALA A O 1
ATOM 1768 N N . LEU A 1 239 ? -24.392 -1.986 26.984 1.00 94.94 239 LEU A N 1
ATOM 1769 C CA . LEU A 1 239 ? -24.202 -3.444 26.872 1.00 94.94 239 LEU A CA 1
ATOM 1770 C C . LEU A 1 239 ? -24.946 -4.058 25.671 1.00 94.94 239 LEU A C 1
ATOM 1772 O O . LEU A 1 239 ? -24.486 -5.034 25.082 1.00 94.94 239 LEU A O 1
ATOM 1776 N N . SER A 1 240 ? -26.082 -3.470 25.282 1.00 96.44 240 SER A N 1
ATOM 1777 C CA . SER A 1 240 ? -26.856 -3.886 24.110 1.00 96.44 240 SER A CA 1
ATOM 1778 C C . SER A 1 240 ? -26.158 -3.618 22.783 1.00 96.44 240 SER A C 1
ATOM 1780 O O . SER A 1 240 ? -26.615 -4.153 21.778 1.00 96.44 240 SER A O 1
ATOM 1782 N N . ASP A 1 241 ? -25.093 -2.813 22.753 1.00 97.31 241 ASP A N 1
ATOM 1783 C CA . ASP A 1 241 ? -24.328 -2.499 21.545 1.00 97.31 241 ASP A CA 1
ATOM 1784 C C . ASP A 1 241 ? -23.271 -3.559 21.227 1.00 97.31 241 ASP A C 1
ATOM 1786 O O . ASP A 1 241 ? -22.819 -3.626 20.086 1.00 97.31 241 ASP A O 1
ATOM 1790 N N . ALA A 1 242 ? -22.969 -4.474 22.153 1.00 95.50 242 ALA A N 1
ATOM 1791 C CA . ALA A 1 242 ? -22.138 -5.640 21.863 1.00 95.50 242 ALA A CA 1
ATOM 1792 C C . ALA A 1 242 ? -22.750 -6.505 20.742 1.00 95.50 242 ALA A C 1
ATOM 1794 O O . ALA A 1 242 ? -23.976 -6.630 20.646 1.00 95.50 242 ALA A O 1
ATOM 1795 N N . GLY A 1 243 ? -21.910 -7.081 19.882 1.00 92.12 243 GLY A N 1
ATOM 1796 C CA . GLY A 1 243 ? -22.335 -7.909 18.747 1.00 92.12 243 GLY A CA 1
ATOM 1797 C C . GLY A 1 243 ? -21.311 -7.947 17.613 1.00 92.12 243 GLY A C 1
ATOM 1798 O O . GLY A 1 243 ? -20.197 -7.437 17.752 1.00 92.12 243 GLY A O 1
ATOM 1799 N N . HIS A 1 244 ? -21.691 -8.547 16.484 1.00 89.56 244 HIS A N 1
ATOM 1800 C CA . HIS A 1 244 ? -20.841 -8.633 15.297 1.00 89.56 244 HIS A CA 1
ATOM 1801 C C . HIS A 1 244 ? -21.210 -7.558 14.282 1.00 89.56 244 HIS A C 1
ATOM 1803 O O . HIS A 1 244 ? -22.345 -7.513 13.805 1.00 89.56 244 HIS A O 1
ATOM 1809 N N . TYR A 1 245 ? -20.242 -6.737 13.896 1.00 95.38 245 TYR A N 1
ATOM 1810 C CA . TYR A 1 245 ? -20.449 -5.646 12.954 1.00 95.38 245 TYR A CA 1
ATOM 1811 C C . TYR A 1 245 ? -19.822 -5.962 11.604 1.00 95.38 245 TYR A C 1
ATOM 1813 O O . TYR A 1 245 ? -18.698 -6.448 11.526 1.00 95.38 245 TYR A O 1
ATOM 1821 N N . ALA A 1 246 ? -20.547 -5.678 10.529 1.00 88.44 246 ALA A N 1
ATOM 1822 C CA . ALA A 1 246 ? -20.030 -5.740 9.168 1.00 88.44 246 ALA A CA 1
ATOM 1823 C C . ALA A 1 246 ? -20.513 -4.525 8.382 1.00 88.44 246 ALA A C 1
ATOM 1825 O O . ALA A 1 246 ? -21.567 -3.966 8.680 1.00 88.44 246 ALA A O 1
ATOM 1826 N N . VAL A 1 247 ? -19.771 -4.142 7.352 1.00 96.31 247 VAL A N 1
ATOM 1827 C CA . VAL A 1 247 ? -20.182 -3.086 6.427 1.00 96.31 247 VAL A CA 1
ATOM 1828 C C . VAL A 1 247 ? -20.386 -3.673 5.041 1.00 96.31 247 VAL A C 1
ATOM 1830 O O . VAL A 1 247 ? -19.622 -4.533 4.594 1.00 96.31 247 VAL A O 1
ATOM 1833 N N . VAL A 1 248 ? -21.430 -3.211 4.366 1.00 93.69 248 VAL A N 1
ATOM 1834 C CA . VAL A 1 248 ? -21.651 -3.437 2.942 1.00 93.69 248 VAL A CA 1
ATOM 1835 C C . VAL A 1 248 ? -21.359 -2.127 2.226 1.00 93.69 248 VAL A C 1
ATOM 1837 O O . VAL A 1 248 ? -22.011 -1.121 2.500 1.00 93.69 248 VAL A O 1
ATOM 1840 N N . ALA A 1 249 ? -20.385 -2.139 1.323 1.00 92.88 249 ALA A N 1
ATOM 1841 C CA . ALA A 1 249 ? -20.163 -1.059 0.373 1.00 92.88 249 ALA A CA 1
ATOM 1842 C C . ALA A 1 249 ? -20.765 -1.458 -0.976 1.00 92.88 249 ALA A C 1
ATOM 1844 O O . ALA A 1 249 ? -20.661 -2.615 -1.384 1.00 92.88 249 ALA A O 1
ATOM 1845 N N . SER A 1 250 ? -21.416 -0.523 -1.660 1.00 91.56 250 SER A N 1
ATOM 1846 C CA . SER A 1 250 ? -22.100 -0.775 -2.928 1.00 91.56 250 SER A CA 1
ATOM 1847 C C . SER A 1 250 ? -21.955 0.387 -3.901 1.00 91.56 250 SER A C 1
ATOM 1849 O O . SER A 1 250 ? -21.864 1.542 -3.491 1.00 91.56 250 SER A O 1
ATOM 1851 N N . SER A 1 251 ? -21.946 0.066 -5.191 1.00 88.81 251 SER A N 1
ATOM 1852 C CA . SER A 1 251 ? -21.989 1.028 -6.292 1.00 88.81 251 SER A CA 1
ATOM 1853 C C . SER A 1 251 ? -22.544 0.349 -7.542 1.00 88.81 251 SER A C 1
ATOM 1855 O O . SER A 1 251 ? -22.239 -0.815 -7.793 1.00 88.81 251 SER A O 1
ATOM 1857 N N . GLY A 1 252 ? -23.392 1.046 -8.304 1.00 79.06 252 GLY A N 1
ATOM 1858 C CA . GLY A 1 252 ? -23.808 0.609 -9.646 1.00 79.06 252 GLY A CA 1
ATOM 1859 C C . GLY A 1 252 ? -24.457 -0.782 -9.746 1.00 79.06 252 GLY A C 1
ATOM 1860 O O . GLY A 1 252 ? -24.503 -1.349 -10.830 1.00 79.06 252 GLY A O 1
ATOM 1861 N N . GLY A 1 253 ? -24.953 -1.353 -8.640 1.00 77.81 253 GLY A N 1
ATOM 1862 C CA . GLY A 1 253 ? -25.490 -2.723 -8.580 1.00 77.81 253 GLY A CA 1
ATOM 1863 C C . GLY A 1 253 ? -24.500 -3.796 -8.099 1.00 77.81 253 GLY A C 1
ATOM 1864 O O . GLY A 1 253 ? -24.914 -4.928 -7.853 1.00 77.81 253 GLY A O 1
ATOM 1865 N N . SER A 1 254 ? -23.232 -3.442 -7.897 1.00 78.12 254 SER A N 1
ATOM 1866 C CA . SER A 1 254 ? -22.218 -4.260 -7.224 1.00 78.12 254 SER A CA 1
ATOM 1867 C C . SER A 1 254 ? -22.209 -3.990 -5.720 1.00 78.12 254 SER A C 1
ATOM 1869 O O . SER A 1 254 ? -22.482 -2.872 -5.278 1.00 78.12 254 SER A O 1
ATOM 1871 N N . ALA A 1 255 ? -21.868 -5.004 -4.923 1.00 86.56 255 ALA A N 1
ATOM 1872 C CA . ALA A 1 255 ? -21.693 -4.863 -3.483 1.00 86.56 255 ALA A CA 1
ATOM 1873 C C . ALA A 1 255 ? -20.574 -5.770 -2.961 1.00 86.56 255 ALA A C 1
ATOM 1875 O O . ALA A 1 255 ? -20.460 -6.929 -3.360 1.00 86.56 255 ALA A O 1
ATOM 1876 N N . VAL A 1 256 ? -19.789 -5.247 -2.024 1.00 84.06 256 VAL A N 1
ATOM 1877 C CA . VAL A 1 256 ? -18.772 -5.975 -1.263 1.00 84.06 256 VAL A CA 1
ATOM 1878 C C . VAL A 1 256 ? -19.100 -5.862 0.221 1.00 84.06 256 VAL A C 1
ATOM 1880 O O . VAL A 1 256 ? -19.513 -4.809 0.704 1.00 84.06 256 VAL A O 1
ATOM 1883 N N . ARG A 1 257 ? -18.947 -6.963 0.957 1.00 91.44 257 ARG A N 1
ATOM 1884 C CA . ARG A 1 257 ? -19.222 -7.027 2.395 1.00 91.44 257 ARG A CA 1
ATOM 1885 C C . ARG A 1 257 ? -17.950 -7.388 3.146 1.00 91.44 257 ARG A C 1
ATOM 1887 O O . ARG A 1 257 ? -17.263 -8.331 2.756 1.00 91.44 257 ARG A O 1
ATOM 1894 N N . SER A 1 258 ? -17.663 -6.675 4.231 1.00 85.75 258 SER A N 1
ATOM 1895 C CA . SER A 1 258 ? -16.544 -7.017 5.109 1.00 85.75 258 SER A CA 1
ATOM 1896 C C . SER A 1 258 ? -16.768 -8.367 5.801 1.00 85.75 258 SER A C 1
ATOM 1898 O O . SER A 1 258 ? -17.899 -8.850 5.948 1.00 85.75 258 SER A O 1
ATOM 1900 N N . LEU A 1 259 ? -15.686 -8.962 6.306 1.00 81.19 259 LEU A N 1
ATOM 1901 C CA . LEU A 1 259 ? -15.825 -9.960 7.362 1.00 81.19 259 LEU A CA 1
ATOM 1902 C C . LEU A 1 259 ? -16.433 -9.291 8.612 1.00 81.19 259 LEU A C 1
ATOM 1904 O O . LEU A 1 259 ? -16.201 -8.096 8.832 1.00 81.19 259 LEU A O 1
ATOM 1908 N N . PRO A 1 260 ? -17.252 -10.013 9.395 1.00 80.12 260 PRO A N 1
ATOM 1909 C CA . PRO A 1 260 ? -17.780 -9.486 10.644 1.00 80.12 260 PRO A CA 1
ATOM 1910 C C . PRO A 1 260 ? -16.664 -9.331 11.687 1.00 80.12 260 PRO A C 1
ATOM 1912 O O . PRO A 1 260 ? -15.834 -10.228 11.822 1.00 80.12 260 PRO A O 1
ATOM 1915 N N . VAL A 1 261 ? -16.683 -8.231 12.442 1.00 82.62 261 VAL A N 1
ATOM 1916 C CA . VAL A 1 261 ? -15.801 -7.986 13.594 1.00 82.62 261 VAL A CA 1
ATOM 1917 C C . VAL A 1 261 ? -16.573 -7.987 14.902 1.00 82.62 261 VAL A C 1
ATOM 1919 O O . VAL A 1 261 ? -17.720 -7.542 14.953 1.00 82.62 261 VAL A O 1
ATOM 1922 N N . SER A 1 262 ? -15.939 -8.471 15.965 1.00 88.06 262 SER A N 1
ATOM 1923 C CA . SER A 1 262 ? -16.535 -8.544 17.297 1.00 88.06 262 SER A CA 1
ATOM 1924 C C . SER A 1 262 ? -16.392 -7.212 18.037 1.00 88.06 262 SER A C 1
ATOM 1926 O O . SER A 1 262 ? -15.283 -6.701 18.201 1.00 88.06 262 SER A O 1
ATOM 1928 N N . VAL A 1 263 ? -17.504 -6.672 18.535 1.00 96.44 263 VAL A N 1
ATOM 1929 C CA . VAL A 1 263 ? -17.511 -5.569 19.504 1.00 96.44 263 VAL A CA 1
ATOM 1930 C C . VAL A 1 263 ? -18.012 -6.103 20.839 1.00 96.44 263 VAL A C 1
ATOM 1932 O O . VAL A 1 263 ? -19.143 -6.585 20.939 1.00 96.44 263 VAL A O 1
ATOM 1935 N N . SER A 1 264 ? -17.169 -6.007 21.863 1.00 95.12 264 SER A N 1
ATOM 1936 C CA . SER A 1 264 ? -17.495 -6.375 23.242 1.00 95.12 264 SER A CA 1
ATOM 1937 C C . SER A 1 264 ? -17.662 -5.122 24.092 1.00 95.12 264 SER A C 1
ATOM 1939 O O . SER A 1 264 ? -16.850 -4.203 24.004 1.00 95.12 264 SER A O 1
ATOM 1941 N N . VAL A 1 265 ? -18.699 -5.094 24.929 1.00 97.12 265 VAL A N 1
ATOM 1942 C CA . VAL A 1 265 ? -18.931 -4.006 25.886 1.00 97.12 265 VAL A CA 1
ATOM 1943 C C . VAL A 1 265 ? -18.906 -4.580 27.295 1.00 97.12 265 VAL A C 1
ATOM 1945 O O . VAL A 1 265 ? -19.720 -5.434 27.644 1.00 97.12 265 VAL A O 1
ATOM 1948 N N . GLU A 1 266 ? -17.955 -4.119 28.095 1.00 93.75 266 GLU A N 1
ATOM 1949 C CA . GLU A 1 266 ? -17.827 -4.460 29.504 1.00 93.75 266 GLU A CA 1
ATOM 1950 C C . GLU A 1 266 ? -18.635 -3.474 30.358 1.00 93.75 266 GLU A C 1
ATOM 1952 O O . GLU A 1 266 ? -18.654 -2.273 30.069 1.00 93.75 266 GLU A O 1
ATOM 1957 N N . PRO A 1 267 ? -19.312 -3.942 31.419 1.00 89.06 267 PRO A N 1
ATOM 1958 C CA . PRO A 1 267 ? -20.060 -3.060 32.301 1.00 89.06 267 PRO A CA 1
ATOM 1959 C C . PRO A 1 267 ? -19.121 -2.065 32.978 1.00 89.06 267 PRO A C 1
ATOM 1961 O O . PRO A 1 267 ? -18.019 -2.411 33.412 1.00 89.06 267 PRO A O 1
ATOM 1964 N N . LYS A 1 268 ? -19.582 -0.822 33.125 1.00 87.44 268 LYS A N 1
ATOM 1965 C CA . LYS A 1 268 ? -18.831 0.178 33.874 1.00 87.44 268 LYS A CA 1
ATOM 1966 C C . LYS A 1 268 ? -18.811 -0.215 35.348 1.00 87.44 268 LYS A C 1
ATOM 1968 O O . LYS A 1 268 ? -19.837 -0.194 36.025 1.00 87.44 268 LYS A O 1
ATOM 1973 N N . VAL A 1 269 ? -17.630 -0.551 35.859 1.00 80.88 269 VAL A N 1
ATOM 1974 C CA . VAL A 1 269 ? -17.452 -0.819 37.288 1.00 80.88 269 VAL A CA 1
ATOM 1975 C C . VAL A 1 269 ? -17.581 0.503 38.042 1.00 80.88 269 VAL A C 1
ATOM 1977 O O . VAL A 1 269 ? -16.733 1.385 37.926 1.00 80.88 269 VAL A O 1
ATOM 1980 N N . VAL A 1 270 ? -18.661 0.647 38.808 1.00 75.44 270 VAL A N 1
ATOM 1981 C CA . VAL A 1 270 ? -18.782 1.689 39.831 1.00 75.44 270 VAL A CA 1
ATOM 1982 C C . VAL A 1 270 ? -18.288 1.063 41.127 1.00 75.44 270 VAL A C 1
ATOM 1984 O O . VAL A 1 270 ? -18.941 0.169 41.668 1.00 75.44 270 VAL A O 1
ATOM 1987 N N . GLU A 1 271 ? -17.108 1.470 41.595 1.00 61.00 271 GLU A N 1
ATOM 1988 C CA . GLU A 1 271 ? -16.657 1.046 42.918 1.00 61.00 271 GLU A CA 1
ATOM 1989 C C . GLU A 1 271 ? -17.665 1.539 43.966 1.00 61.00 271 GLU A C 1
ATOM 1991 O O . GLU A 1 271 ? -18.095 2.697 43.904 1.00 61.00 271 GLU A O 1
ATOM 1996 N N . PRO A 1 272 ? -18.081 0.690 44.924 1.00 60.19 272 PRO A N 1
ATOM 1997 C CA . PRO A 1 272 ? -18.853 1.177 46.054 1.00 60.19 272 PRO A CA 1
ATOM 1998 C C . PRO A 1 272 ? -18.032 2.246 46.793 1.00 60.19 272 PRO A C 1
ATOM 2000 O O . PRO A 1 272 ? -16.801 2.138 46.836 1.00 60.19 272 PRO A O 1
ATOM 2003 N N . PRO A 1 273 ? -18.680 3.260 47.399 1.00 61.50 273 PRO A N 1
ATOM 2004 C CA . PRO A 1 273 ? -17.967 4.257 48.184 1.00 61.50 273 PRO A CA 1
ATOM 2005 C C . PRO A 1 273 ? -17.095 3.554 49.227 1.00 61.50 273 PRO A C 1
ATOM 2007 O O . PRO A 1 273 ? -17.517 2.572 49.851 1.00 61.50 273 PRO A O 1
ATOM 2010 N N . ALA A 1 274 ? -15.858 4.032 49.382 1.00 67.56 274 ALA A N 1
ATOM 2011 C CA . ALA A 1 274 ? -14.907 3.454 50.319 1.00 67.56 274 ALA A CA 1
ATOM 2012 C C . ALA A 1 274 ? -15.565 3.316 51.700 1.00 67.56 274 ALA A C 1
ATOM 2014 O O . ALA A 1 274 ? -16.157 4.266 52.216 1.00 67.56 274 ALA A O 1
ATOM 2015 N N . SER A 1 275 ? -15.478 2.122 52.297 1.00 72.31 275 SER A N 1
ATOM 2016 C CA . SER A 1 275 ? -16.020 1.906 53.640 1.00 72.31 275 SER A CA 1
ATOM 2017 C C . SER A 1 275 ? -15.378 2.908 54.606 1.00 72.31 275 SER A C 1
ATOM 2019 O O . SER A 1 275 ? -14.147 3.017 54.628 1.00 72.31 275 SER A O 1
ATOM 2021 N N . PRO A 1 276 ? -16.166 3.647 55.404 1.00 78.88 276 PRO A N 1
ATOM 2022 C CA . PRO A 1 276 ? -15.613 4.650 56.297 1.00 78.88 276 PRO A CA 1
ATOM 2023 C C . PRO A 1 276 ? -14.717 3.994 57.347 1.00 78.88 276 PRO A C 1
ATOM 2025 O O . PRO A 1 276 ? -15.005 2.905 57.850 1.00 78.88 276 PRO A O 1
ATOM 2028 N N . THR A 1 277 ? -13.647 4.682 57.734 1.00 87.06 277 THR A N 1
ATOM 2029 C CA . THR A 1 277 ? -12.801 4.221 58.841 1.00 87.06 277 THR A CA 1
ATOM 2030 C C . THR A 1 277 ? -13.307 4.814 60.147 1.00 87.06 277 THR A C 1
ATOM 2032 O O . THR A 1 277 ? -13.423 6.031 60.268 1.00 87.06 277 THR A O 1
ATOM 2035 N N . LEU A 1 278 ? -13.581 3.969 61.144 1.00 89.94 278 LEU A N 1
ATOM 2036 C CA . LEU A 1 278 ? -13.899 4.417 62.498 1.00 89.94 278 LEU A CA 1
ATOM 2037 C C . LEU A 1 278 ? -12.643 4.373 63.364 1.00 89.94 278 LEU A C 1
ATOM 2039 O O . LEU A 1 278 ? -12.008 3.330 63.509 1.00 89.94 278 LEU A O 1
ATOM 2043 N N . THR A 1 279 ? -12.328 5.494 63.999 1.00 91.19 279 THR A N 1
ATOM 2044 C CA . THR A 1 279 ? -11.293 5.582 65.032 1.00 91.19 279 THR A CA 1
ATOM 2045 C C . THR A 1 279 ? -11.942 5.922 66.366 1.00 91.19 279 THR A C 1
ATOM 2047 O O . THR A 1 279 ? -12.889 6.706 66.424 1.00 91.19 279 THR A O 1
ATOM 2050 N N . ILE A 1 280 ? -11.467 5.293 67.440 1.00 90.06 280 ILE A N 1
ATOM 2051 C CA . ILE A 1 280 ? -11.991 5.493 68.793 1.00 90.06 280 ILE A CA 1
ATOM 2052 C C . ILE A 1 280 ? -10.852 5.985 69.678 1.00 90.06 280 ILE A C 1
ATOM 2054 O O . ILE A 1 280 ? -9.835 5.306 69.815 1.00 90.06 280 ILE A O 1
ATOM 2058 N N . ALA A 1 281 ? -11.049 7.139 70.306 1.00 90.00 281 ALA A N 1
ATOM 2059 C CA . ALA A 1 281 ? -10.184 7.668 71.349 1.00 90.00 281 ALA A CA 1
ATOM 2060 C C . ALA A 1 281 ? -10.941 7.695 72.681 1.00 90.00 281 ALA A C 1
ATOM 2062 O O . ALA A 1 281 ? -12.135 7.995 72.729 1.00 90.00 281 ALA A O 1
ATOM 2063 N N . VAL A 1 282 ? -10.251 7.370 73.775 1.00 86.88 282 VAL A N 1
ATOM 2064 C CA . VAL A 1 282 ? -10.825 7.398 75.126 1.00 86.88 282 VAL A CA 1
ATOM 2065 C C . VAL A 1 282 ? -9.976 8.310 76.000 1.00 86.88 282 VAL A C 1
ATOM 2067 O O . VAL A 1 282 ? -8.792 8.046 76.191 1.00 86.88 282 VAL A O 1
ATOM 2070 N N . ASP A 1 283 ? -10.597 9.350 76.557 1.00 85.38 283 ASP A N 1
ATOM 2071 C CA . ASP A 1 283 ? -9.982 10.262 77.524 1.00 85.38 283 ASP A CA 1
ATOM 2072 C C . ASP A 1 283 ? -10.832 10.328 78.802 1.00 85.38 283 ASP A C 1
ATOM 2074 O O . ASP A 1 283 ? -11.930 10.897 78.855 1.00 85.38 283 ASP A O 1
ATOM 2078 N N . GLY A 1 284 ? -10.353 9.661 79.853 1.00 85.00 284 GLY A N 1
ATOM 2079 C CA . GLY A 1 284 ? -11.061 9.532 81.124 1.00 85.00 284 GLY A CA 1
ATOM 2080 C C . GLY A 1 284 ? -12.436 8.866 80.978 1.00 85.00 284 GLY A C 1
ATOM 2081 O O . GLY A 1 284 ? -12.545 7.646 80.881 1.00 85.00 284 GLY A O 1
ATOM 2082 N N . ARG A 1 285 ? -13.510 9.668 81.038 1.00 84.75 285 ARG A N 1
ATOM 2083 C CA . ARG A 1 285 ? -14.907 9.205 80.877 1.00 84.75 285 ARG A CA 1
ATOM 2084 C C . ARG A 1 285 ? -15.500 9.515 79.503 1.00 84.75 285 ARG A C 1
ATOM 2086 O O . ARG A 1 285 ? -16.659 9.160 79.284 1.00 84.75 285 ARG A O 1
ATOM 2093 N N . LEU A 1 286 ? -14.761 10.189 78.627 1.00 87.25 286 LEU A N 1
ATOM 2094 C CA . LEU A 1 286 ? -15.206 10.580 77.295 1.00 87.25 286 LEU A CA 1
ATOM 2095 C C . LEU A 1 286 ? -14.692 9.577 76.258 1.00 87.25 286 LEU A C 1
ATOM 2097 O O . LEU A 1 286 ? -13.527 9.190 76.288 1.00 87.25 286 LEU A O 1
ATOM 2101 N N . ILE A 1 287 ? -15.574 9.171 75.352 1.00 89.31 287 ILE A N 1
ATOM 2102 C CA . ILE A 1 287 ? -15.260 8.386 74.163 1.00 89.31 287 ILE A CA 1
ATOM 2103 C C . ILE A 1 287 ? -15.498 9.305 72.969 1.00 89.31 287 ILE A C 1
ATOM 2105 O O . ILE A 1 287 ? -16.606 9.818 72.803 1.00 89.31 287 ILE A O 1
ATOM 2109 N N . GLU A 1 288 ? -14.474 9.514 72.153 1.00 92.56 288 GLU A N 1
ATOM 2110 C CA . GLU A 1 288 ? -14.593 10.199 70.871 1.00 92.56 288 GLU A CA 1
ATOM 2111 C C . GLU A 1 288 ? -14.514 9.162 69.754 1.00 92.56 288 GLU A C 1
ATOM 2113 O O . GLU A 1 288 ? -13.550 8.402 69.663 1.00 92.56 288 GLU A O 1
ATOM 2118 N N . VAL A 1 289 ? -15.555 9.109 68.926 1.00 92.50 289 VAL A N 1
ATOM 2119 C CA . VAL A 1 289 ? -15.613 8.240 67.751 1.00 92.50 289 VAL A CA 1
ATOM 2120 C C . VAL A 1 289 ? -15.540 9.125 66.521 1.00 92.50 289 VAL A C 1
ATOM 2122 O O . VAL A 1 289 ? -16.463 9.901 66.272 1.00 92.50 289 VAL A O 1
ATOM 2125 N N . THR A 1 290 ? -14.457 9.011 65.762 1.00 93.25 290 THR A N 1
ATOM 2126 C CA . THR A 1 290 ? -14.247 9.779 64.534 1.00 93.25 290 THR A CA 1
ATOM 2127 C C . THR A 1 290 ? -14.393 8.867 63.329 1.00 93.25 290 THR A C 1
ATOM 2129 O O . THR A 1 290 ? -13.688 7.865 63.208 1.00 93.25 290 THR A O 1
ATOM 2132 N N . ILE A 1 291 ? -15.313 9.229 62.442 1.00 92.38 291 ILE A N 1
ATOM 2133 C CA . ILE A 1 291 ? -15.526 8.592 61.147 1.00 92.38 291 ILE A CA 1
ATOM 2134 C C . ILE A 1 291 ? -14.727 9.386 60.115 1.00 92.38 291 ILE A C 1
ATOM 2136 O O . ILE A 1 291 ? -14.922 10.596 59.999 1.00 92.38 291 ILE A O 1
ATOM 2140 N N . LEU A 1 292 ? -13.837 8.717 59.384 1.00 91.06 292 LEU A N 1
ATOM 2141 C CA . LEU A 1 292 ? -13.207 9.248 58.178 1.00 91.06 292 LEU A CA 1
ATOM 2142 C C . LEU A 1 292 ? -14.030 8.777 56.975 1.00 91.06 292 LEU A C 1
ATOM 2144 O O . LEU A 1 292 ? -14.223 7.569 56.814 1.00 91.06 292 LEU A O 1
ATOM 2148 N N . GLY A 1 293 ? -14.522 9.709 56.162 1.00 87.56 293 GLY A N 1
ATOM 2149 C CA . GLY A 1 293 ? -15.410 9.424 55.034 1.00 87.56 293 GLY A CA 1
ATOM 2150 C C . GLY A 1 293 ? -15.414 10.542 53.990 1.00 87.56 293 GLY A C 1
ATOM 2151 O O . GLY A 1 293 ? -14.636 11.489 54.078 1.00 87.56 293 GLY A O 1
ATOM 2152 N N . GLU A 1 294 ? -16.288 10.427 52.993 1.00 87.12 294 GLU A N 1
ATOM 2153 C CA . GLU A 1 294 ? -16.443 11.426 51.930 1.00 87.12 294 GLU A CA 1
ATOM 2154 C C . GLU A 1 294 ? -17.082 12.718 52.458 1.00 87.12 294 GLU A C 1
ATOM 2156 O O . GLU A 1 294 ? -18.081 12.667 53.175 1.00 87.12 294 GLU A O 1
ATOM 2161 N N . VAL A 1 295 ? -16.506 13.876 52.114 1.00 88.00 295 VAL A N 1
ATOM 2162 C CA . VAL A 1 295 ? -17.002 15.202 52.524 1.00 88.00 295 VAL A CA 1
ATOM 2163 C C . VAL A 1 295 ? -18.461 15.373 52.099 1.00 88.00 295 VAL A C 1
ATOM 2165 O O . VAL A 1 295 ? -18.809 15.141 50.948 1.00 88.00 295 VAL A O 1
ATOM 2168 N N . GLY A 1 296 ? -19.320 15.806 53.022 1.00 85.06 296 GLY A N 1
ATOM 2169 C CA . GLY A 1 296 ? -20.751 15.973 52.764 1.00 85.06 296 GLY A CA 1
ATOM 2170 C C . GLY A 1 296 ? -21.584 14.692 52.880 1.00 85.06 296 GLY A C 1
ATOM 2171 O O . GLY A 1 296 ? -22.806 14.800 52.943 1.00 85.06 296 GLY A O 1
ATOM 2172 N N . GLN A 1 297 ? -20.979 13.503 53.005 1.00 88.56 297 GLN A N 1
ATOM 2173 C CA . GLN A 1 297 ? -21.728 12.285 53.322 1.00 88.56 297 GLN A CA 1
ATOM 2174 C C . GLN A 1 297 ? -22.295 12.369 54.745 1.00 88.56 297 GLN A C 1
ATOM 2176 O O . GLN A 1 297 ? -21.607 12.768 55.688 1.00 88.56 297 GLN A O 1
ATOM 2181 N N . SER A 1 298 ? -23.553 11.971 54.919 1.00 89.12 298 SER A N 1
ATOM 2182 C CA . SER A 1 298 ? -24.206 11.923 56.227 1.00 89.12 298 SER A CA 1
ATOM 2183 C C . SER A 1 298 ? -24.021 10.558 56.885 1.00 89.12 298 SER A C 1
ATOM 2185 O O . SER A 1 298 ? -24.275 9.522 56.262 1.00 89.12 298 SER A O 1
ATOM 2187 N N . TYR A 1 299 ? -23.601 10.561 58.153 1.00 90.81 299 TYR A N 1
ATOM 2188 C CA . TYR A 1 299 ? -23.478 9.358 58.973 1.00 90.81 299 TYR A CA 1
ATOM 2189 C C . TYR A 1 299 ? -24.266 9.482 60.272 1.00 90.81 299 TYR A C 1
ATOM 2191 O O . TYR A 1 299 ? -24.202 10.504 60.957 1.00 90.81 299 TYR A O 1
ATOM 2199 N N . GLN A 1 300 ? -24.932 8.395 60.659 1.00 91.75 300 GLN A N 1
ATOM 2200 C CA . GLN A 1 300 ? -25.516 8.200 61.982 1.00 91.75 300 GLN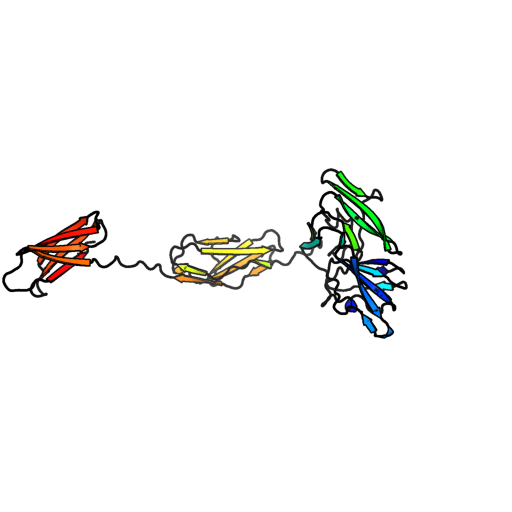 A CA 1
ATOM 2201 C C . GLN A 1 300 ? -24.653 7.236 62.795 1.00 91.75 300 GLN A C 1
ATOM 2203 O O . GLN A 1 300 ? -24.399 6.105 62.376 1.00 91.75 300 GLN A O 1
ATOM 2208 N N . LEU A 1 301 ? -24.219 7.661 63.983 1.00 92.50 301 LEU A N 1
ATOM 2209 C CA . LEU A 1 301 ? -23.509 6.787 64.909 1.00 92.50 301 LEU A CA 1
ATOM 2210 C C . LEU A 1 301 ? -24.502 6.091 65.837 1.00 92.50 301 LEU A C 1
ATOM 2212 O O . LEU A 1 301 ? -25.311 6.740 66.504 1.00 92.50 301 LEU A O 1
ATOM 2216 N N . GLN A 1 302 ? -24.380 4.772 65.948 1.00 92.25 302 GLN A N 1
ATOM 2217 C CA . GLN A 1 302 ? -25.096 3.985 66.944 1.00 92.25 302 GLN A CA 1
ATOM 2218 C C . GLN A 1 302 ? -24.128 3.263 67.871 1.00 92.25 302 GLN A C 1
ATOM 2220 O O . GLN A 1 302 ? -23.066 2.806 67.450 1.00 92.25 302 GLN A O 1
ATOM 2225 N N . GLY A 1 303 ? -24.517 3.147 69.140 1.00 90.00 303 GLY A N 1
ATOM 2226 C CA . GLY A 1 303 ? -23.784 2.408 70.162 1.00 90.00 303 GLY A CA 1
ATOM 2227 C C . GLY A 1 303 ? -24.607 1.257 70.732 1.00 90.00 303 GLY A C 1
ATOM 2228 O O . GLY A 1 303 ? -25.824 1.366 70.868 1.00 90.00 303 GLY A O 1
ATOM 2229 N N . THR A 1 304 ? -23.944 0.174 71.119 1.00 89.25 304 THR A N 1
ATOM 2230 C CA . THR A 1 304 ? -24.556 -0.969 71.810 1.00 89.25 304 THR A CA 1
ATOM 2231 C C . THR A 1 304 ? -23.659 -1.488 72.930 1.00 89.25 304 THR A C 1
ATOM 2233 O O . THR A 1 304 ? -22.447 -1.257 72.941 1.00 89.25 304 THR A O 1
ATOM 2236 N N . GLU A 1 305 ? -24.264 -2.194 73.879 1.00 88.56 305 GLU A N 1
ATOM 2237 C CA . GLU A 1 305 ? -23.560 -2.911 74.951 1.00 88.56 305 GLU A CA 1
ATOM 2238 C C . GLU A 1 305 ? -23.764 -4.434 74.871 1.00 88.56 305 GLU A C 1
ATOM 2240 O O . GLU A 1 305 ? -23.118 -5.174 75.608 1.00 88.56 305 GLU A O 1
ATOM 2245 N N . ASP A 1 306 ? -24.667 -4.906 74.004 1.00 86.81 306 ASP A N 1
ATOM 2246 C CA . ASP A 1 306 ? -25.109 -6.305 73.925 1.00 86.81 306 ASP A CA 1
ATOM 2247 C C . ASP A 1 306 ? -25.244 -6.834 72.483 1.00 86.81 306 ASP A C 1
ATOM 2249 O O . ASP A 1 306 ? -25.578 -8.002 72.294 1.00 86.81 306 ASP A O 1
ATOM 2253 N N . PHE A 1 307 ? -24.986 -5.995 71.472 1.00 86.00 307 PHE A N 1
ATOM 2254 C CA . PHE A 1 307 ? -25.195 -6.262 70.041 1.00 86.00 307 PHE A CA 1
ATOM 2255 C C . PHE A 1 307 ? -26.648 -6.514 69.612 1.00 86.00 307 PHE A C 1
ATOM 2257 O O . PHE A 1 307 ? -26.896 -6.738 68.428 1.00 86.00 307 PHE A O 1
ATOM 2264 N N . GLN A 1 308 ? -27.606 -6.432 70.533 1.00 87.06 308 GLN A N 1
ATOM 2265 C CA . GLN A 1 308 ? -29.032 -6.625 70.268 1.00 87.06 308 GLN A CA 1
ATOM 2266 C C . GLN A 1 308 ? -29.761 -5.282 70.243 1.00 87.06 308 GLN A C 1
ATOM 2268 O O . GLN A 1 308 ? -30.518 -4.992 69.318 1.00 87.06 308 GLN A O 1
ATOM 2273 N N . THR A 1 309 ? -29.482 -4.431 71.229 1.00 89.06 309 THR A N 1
ATOM 2274 C CA . THR A 1 309 ? -30.106 -3.120 71.388 1.00 89.06 309 THR A CA 1
ATOM 2275 C C . THR A 1 309 ? -29.120 -2.035 70.981 1.00 89.06 309 THR A C 1
ATOM 2277 O O . THR A 1 309 ? -28.067 -1.861 71.601 1.00 89.06 309 THR A O 1
ATOM 2280 N N . TRP A 1 310 ? -29.461 -1.294 69.930 1.00 90.31 310 TRP A N 1
ATOM 2281 C CA . TRP A 1 310 ? -28.657 -0.187 69.418 1.00 90.31 310 TRP A CA 1
ATOM 2282 C C . TRP A 1 310 ? -29.313 1.144 69.772 1.00 90.31 310 TRP A C 1
ATOM 2284 O O . TRP A 1 310 ? -30.516 1.318 69.601 1.00 90.31 310 TRP A O 1
ATOM 2294 N N . PHE A 1 311 ? -28.509 2.079 70.268 1.00 89.12 311 PHE A N 1
ATOM 2295 C CA . PHE A 1 311 ? -28.944 3.412 70.660 1.00 89.12 311 PHE A CA 1
ATOM 2296 C C . PHE A 1 311 ? -28.267 4.459 69.791 1.00 89.12 311 PHE A C 1
ATOM 2298 O O . PHE A 1 311 ? -27.048 4.419 69.606 1.00 89.12 311 PHE A O 1
ATOM 230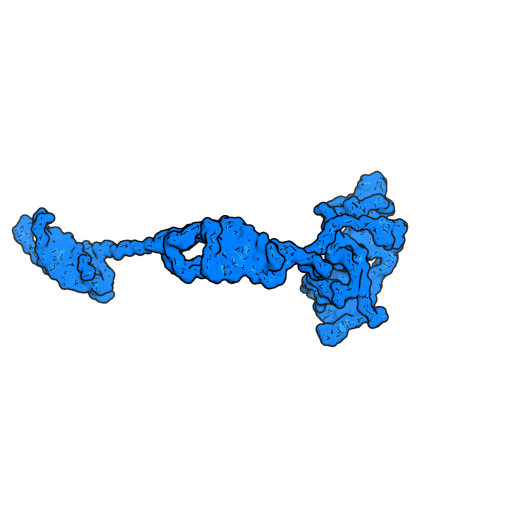5 N N . ASP A 1 312 ? -29.037 5.440 69.342 1.00 89.62 312 ASP A N 1
ATOM 2306 C CA . ASP A 1 312 ? -28.502 6.559 68.582 1.00 89.62 312 ASP A CA 1
ATOM 2307 C C . ASP A 1 312 ? -27.559 7.417 69.435 1.00 89.62 312 ASP A C 1
ATOM 2309 O O . ASP A 1 312 ? -27.772 7.652 70.633 1.00 89.62 312 ASP A O 1
ATOM 2313 N N . ARG A 1 313 ? -26.470 7.858 68.804 1.00 88.69 313 ARG A N 1
ATOM 2314 C CA . ARG A 1 313 ? -25.445 8.744 69.377 1.00 88.69 313 ARG A CA 1
ATOM 2315 C C . ARG A 1 313 ? -25.291 10.054 68.603 1.00 88.69 313 ARG A C 1
ATOM 2317 O O . ARG A 1 313 ? -24.481 10.890 68.990 1.00 88.69 313 ARG A O 1
ATOM 2324 N N . GLY A 1 314 ? -26.112 10.251 67.574 1.00 86.75 314 GLY A N 1
ATOM 2325 C CA . GLY A 1 314 ? -26.177 11.460 66.758 1.00 86.75 314 GLY A CA 1
ATOM 2326 C C . GLY A 1 314 ? -25.983 11.162 65.275 1.00 86.75 314 GLY A C 1
ATOM 2327 O O . GLY A 1 314 ? -25.510 10.087 64.908 1.00 86.75 314 GLY A O 1
ATOM 2328 N N . GLY A 1 315 ? -26.339 12.134 64.437 1.00 87.75 315 GLY A N 1
ATOM 2329 C CA . GLY A 1 315 ? -26.057 12.126 63.005 1.00 87.75 315 GLY A CA 1
ATOM 2330 C C . GLY A 1 315 ? -25.462 13.461 62.571 1.00 87.75 315 GLY A C 1
ATOM 2331 O O . GLY A 1 315 ? -25.859 14.504 63.095 1.00 87.75 315 GLY A O 1
ATOM 2332 N N . ALA A 1 316 ? -24.481 13.425 61.674 1.00 87.81 316 ALA A N 1
ATOM 2333 C CA . ALA A 1 316 ? -23.813 14.617 61.163 1.00 87.81 316 ALA A CA 1
ATOM 2334 C C . ALA A 1 316 ? -23.137 14.351 59.808 1.00 87.81 316 ALA A C 1
ATOM 2336 O O . ALA A 1 316 ? -22.801 13.212 59.478 1.00 87.81 316 ALA A O 1
ATOM 2337 N N . LEU A 1 317 ? -22.942 15.430 59.044 1.00 88.50 317 LEU A N 1
ATOM 2338 C CA . LEU A 1 317 ? -22.208 15.421 57.781 1.00 88.50 317 LEU A CA 1
ATOM 2339 C C . LEU A 1 317 ? -20.703 15.365 58.049 1.00 88.50 317 LEU A C 1
ATOM 2341 O O . LEU A 1 317 ? -20.205 16.004 58.982 1.00 88.50 317 LEU A O 1
ATOM 2345 N N . VAL A 1 318 ? -19.980 14.648 57.196 1.00 86.31 318 VAL A N 1
ATOM 2346 C CA . VAL A 1 318 ? -18.520 14.716 57.137 1.00 86.31 318 VAL A CA 1
ATOM 2347 C C . VAL A 1 318 ? -18.104 16.130 56.726 1.00 86.31 318 VAL A C 1
ATOM 2349 O O . VAL A 1 318 ? -18.555 16.652 55.705 1.00 86.31 318 VAL A O 1
ATOM 2352 N N . ASN A 1 319 ? -17.258 16.762 57.538 1.00 90.38 319 ASN A N 1
ATOM 2353 C CA . ASN A 1 319 ? -16.766 18.118 57.303 1.00 90.38 319 ASN A CA 1
ATOM 2354 C C . ASN A 1 319 ? -15.753 18.180 56.143 1.00 90.38 319 ASN A C 1
ATOM 2356 O O . ASN A 1 319 ? -15.324 17.155 55.624 1.00 90.38 319 ASN A O 1
ATOM 2360 N N . GLU A 1 320 ? -15.317 19.389 55.778 1.00 89.31 320 GLU A N 1
ATOM 2361 C CA . GLU A 1 320 ? -14.333 19.634 54.705 1.00 89.31 320 GLU A CA 1
ATOM 2362 C C . GLU A 1 320 ? -12.982 18.923 54.914 1.00 89.31 320 GLU A C 1
ATOM 2364 O O . GLU A 1 320 ? -12.257 18.682 53.954 1.00 89.31 320 GLU A O 1
ATOM 2369 N N . ASN A 1 321 ? -12.660 18.527 56.151 1.00 88.94 321 ASN A N 1
ATOM 2370 C CA . ASN A 1 321 ? -11.452 17.764 56.478 1.00 88.94 321 ASN A CA 1
ATOM 2371 C C . ASN A 1 321 ? -11.646 16.241 56.326 1.00 88.94 321 ASN A C 1
ATOM 2373 O O . ASN A 1 321 ? -10.789 15.475 56.764 1.00 88.94 321 ASN A O 1
ATOM 2377 N N . GLY A 1 322 ? -12.777 15.782 55.777 1.00 88.75 322 GLY A N 1
ATOM 2378 C CA . GLY A 1 322 ? -13.068 14.361 55.570 1.00 88.75 322 GLY A CA 1
ATOM 2379 C C . GLY A 1 322 ? -13.408 13.603 56.855 1.00 88.75 322 GLY A C 1
ATOM 2380 O O . GLY A 1 322 ? -13.284 12.379 56.899 1.00 88.75 322 GLY A O 1
ATOM 2381 N N . THR A 1 323 ? -13.819 14.305 57.921 1.00 91.12 323 THR A N 1
ATOM 2382 C CA . THR A 1 323 ? -14.117 13.680 59.222 1.00 91.12 323 THR A CA 1
ATOM 2383 C C . THR A 1 323 ? -15.454 14.099 59.826 1.00 91.12 323 THR A C 1
ATOM 2385 O O . THR A 1 323 ? -15.951 15.200 59.603 1.00 91.12 323 THR A O 1
ATOM 2388 N N . VAL A 1 324 ? -16.027 13.239 60.664 1.00 92.25 324 VAL A N 1
ATOM 2389 C CA . VAL A 1 324 ? -17.091 13.605 61.608 1.00 92.25 324 VAL A CA 1
ATOM 2390 C C . VAL A 1 324 ? -16.841 12.919 62.948 1.00 92.25 324 VAL A C 1
ATOM 2392 O O . VAL A 1 324 ? -16.543 11.727 62.994 1.00 92.25 324 VAL A O 1
ATOM 2395 N N . THR A 1 325 ? -16.942 13.672 64.046 1.00 93.06 325 THR A N 1
ATOM 2396 C CA . THR A 1 325 ? -16.629 13.180 65.395 1.00 93.06 325 THR A CA 1
ATOM 2397 C C . THR A 1 325 ? -17.857 13.221 66.291 1.00 93.06 325 THR A C 1
ATOM 2399 O O . THR A 1 325 ? -18.495 14.260 66.461 1.00 93.06 325 THR A O 1
ATOM 2402 N N . PHE A 1 326 ? -18.144 12.091 66.926 1.00 92.31 326 PHE A N 1
ATOM 2403 C CA . PHE A 1 326 ? -19.199 11.933 67.917 1.00 92.31 326 PHE A CA 1
ATOM 2404 C C . PHE A 1 326 ? -18.600 11.733 69.301 1.00 92.31 326 PHE A C 1
ATOM 2406 O O . PHE A 1 326 ? -17.516 11.170 69.457 1.00 92.31 326 PHE A O 1
ATOM 2413 N N . ARG A 1 327 ? -19.342 12.164 70.320 1.00 90.12 327 ARG A N 1
ATOM 2414 C CA . ARG A 1 327 ? -18.938 12.057 71.720 1.00 90.12 327 ARG A CA 1
ATOM 2415 C C . ARG A 1 327 ? -19.907 11.185 72.492 1.00 90.12 327 ARG A C 1
ATOM 2417 O O . ARG A 1 327 ? -21.117 11.381 72.429 1.00 90.12 327 ARG A O 1
ATOM 2424 N N . ASP A 1 328 ? -19.361 10.273 73.277 1.00 87.06 328 ASP A N 1
ATOM 2425 C CA . ASP A 1 328 ? -20.109 9.400 74.170 1.00 87.06 328 ASP A CA 1
ATOM 2426 C C . ASP A 1 328 ? -19.415 9.307 75.539 1.00 87.06 328 ASP A C 1
ATOM 2428 O O . ASP A 1 328 ? -18.281 9.750 75.715 1.00 87.06 328 ASP A O 1
ATOM 2432 N N . ARG A 1 329 ? -20.098 8.768 76.550 1.00 83.62 329 ARG A N 1
ATOM 2433 C CA . ARG A 1 329 ? -19.548 8.570 77.895 1.00 83.62 329 ARG A CA 1
ATOM 2434 C C . ARG A 1 329 ? -19.462 7.091 78.243 1.00 83.62 329 ARG A C 1
ATOM 2436 O O . ARG A 1 329 ? -20.418 6.345 78.032 1.00 83.62 329 ARG A O 1
ATOM 2443 N N . VAL A 1 330 ? -18.339 6.697 78.845 1.00 71.50 330 VAL A N 1
ATOM 2444 C CA . VAL A 1 330 ? -18.087 5.325 79.317 1.00 71.50 330 VAL A CA 1
ATOM 2445 C C . VAL A 1 330 ? -19.186 4.900 80.304 1.00 71.50 330 VAL A C 1
ATOM 2447 O O . VAL A 1 330 ? -19.429 5.598 81.296 1.00 71.50 330 VAL A O 1
ATOM 2450 N N . SER A 1 331 ? -19.852 3.762 80.064 1.00 66.88 331 SER A N 1
ATOM 2451 C CA . SER A 1 331 ? -20.786 3.173 81.035 1.00 66.88 331 SER A CA 1
ATOM 2452 C C . SER A 1 331 ? -20.048 2.350 82.088 1.00 66.88 331 SER A C 1
ATOM 2454 O O . SER A 1 331 ? -18.980 1.784 81.855 1.00 66.88 331 SER A O 1
ATOM 2456 N N . ARG A 1 332 ? -20.594 2.310 83.308 1.00 63.31 332 ARG A N 1
ATOM 2457 C CA . ARG A 1 332 ? -19.984 1.558 84.409 1.00 63.31 332 ARG A CA 1
ATOM 2458 C C . ARG A 1 332 ? -20.157 0.054 84.164 1.00 63.31 332 ARG A C 1
ATOM 2460 O O . ARG A 1 332 ? -21.230 -0.482 84.412 1.00 63.31 332 ARG A O 1
ATOM 2467 N N . GLY A 1 333 ? -19.084 -0.615 83.741 1.00 61.38 333 GLY A N 1
ATOM 2468 C CA . GLY A 1 333 ? -18.933 -2.072 83.847 1.00 61.38 333 GLY A CA 1
ATOM 2469 C C . GLY A 1 333 ? -19.279 -2.911 82.612 1.00 61.38 333 GLY A C 1
ATOM 2470 O O . GLY A 1 333 ? -19.267 -4.132 82.728 1.00 61.38 333 GLY A O 1
ATOM 2471 N N . LYS A 1 334 ? -19.550 -2.311 81.445 1.00 64.31 334 LYS A N 1
ATOM 2472 C CA . LYS A 1 334 ? -19.714 -3.041 80.174 1.00 64.31 334 LYS A CA 1
ATOM 2473 C C . LYS A 1 334 ? -18.904 -2.379 79.059 1.00 64.31 334 LYS A C 1
ATOM 2475 O O . LYS A 1 334 ? -18.750 -1.160 79.050 1.00 64.31 334 LYS A O 1
ATOM 2480 N N . GLY A 1 335 ? -18.369 -3.186 78.141 1.00 72.75 335 GLY A N 1
ATOM 2481 C CA . GLY A 1 335 ? -17.771 -2.680 76.904 1.00 72.75 335 GLY A CA 1
ATOM 2482 C C . GLY A 1 335 ? -18.834 -2.021 76.021 1.00 72.75 335 GLY A C 1
ATOM 2483 O O . GLY A 1 335 ? -20.006 -2.392 76.087 1.00 72.75 335 GLY A O 1
ATOM 2484 N N . ARG A 1 336 ? -18.432 -1.037 75.211 1.00 85.69 336 ARG A N 1
ATOM 2485 C CA . ARG A 1 336 ? -19.315 -0.362 74.257 1.00 85.69 336 ARG A CA 1
ATOM 2486 C C . ARG A 1 336 ? -18.801 -0.558 72.841 1.00 85.69 336 ARG A C 1
ATOM 2488 O O . ARG A 1 336 ? -17.614 -0.373 72.587 1.00 85.69 336 ARG A O 1
ATOM 2495 N N . TYR A 1 337 ? -19.707 -0.915 71.943 1.00 89.25 337 TYR A N 1
ATOM 2496 C CA . TYR A 1 337 ? -19.428 -1.129 70.529 1.00 89.25 337 TYR A CA 1
ATOM 2497 C C . TYR A 1 337 ? -20.178 -0.097 69.702 1.00 89.25 337 TYR A C 1
ATOM 2499 O O . TYR A 1 337 ? -21.269 0.326 70.084 1.00 89.25 337 TYR A O 1
ATOM 2507 N N . TYR A 1 338 ? -19.591 0.297 68.577 1.00 90.81 338 TYR A N 1
ATOM 2508 C CA . TYR A 1 338 ? -20.122 1.342 67.713 1.00 90.81 338 TYR A CA 1
ATOM 2509 C C . TYR A 1 338 ? -20.260 0.845 66.280 1.00 90.81 338 TYR A C 1
ATOM 2511 O O . TYR A 1 338 ? -19.450 0.041 65.819 1.00 90.81 338 TYR A O 1
ATOM 2519 N N . ARG A 1 339 ? -21.264 1.361 65.572 1.00 90.75 339 ARG A N 1
ATOM 2520 C CA . ARG A 1 339 ? -21.383 1.244 64.117 1.00 90.75 339 ARG A CA 1
ATOM 2521 C C . ARG A 1 339 ? -21.771 2.592 63.530 1.00 90.75 339 ARG A C 1
ATOM 2523 O O . ARG A 1 339 ? -22.557 3.323 64.135 1.00 90.75 339 ARG A O 1
ATOM 2530 N N . ALA A 1 340 ? -21.232 2.888 62.358 1.00 89.50 340 ALA A N 1
ATOM 2531 C CA . ALA A 1 340 ? -21.687 3.990 61.529 1.00 89.50 340 ALA A CA 1
ATOM 2532 C C . ALA A 1 340 ? -22.731 3.471 60.537 1.00 89.50 340 ALA A C 1
ATOM 2534 O O . ALA A 1 340 ? -22.556 2.398 59.963 1.00 89.50 340 ALA A O 1
ATOM 2535 N N . ILE A 1 341 ? -23.803 4.230 60.346 1.00 88.94 341 ILE A N 1
ATOM 2536 C CA . ILE A 1 341 ? -24.826 3.982 59.333 1.00 88.94 341 ILE A CA 1
ATOM 2537 C C . ILE A 1 341 ? -24.746 5.128 58.329 1.00 88.94 341 ILE A C 1
ATOM 2539 O O . ILE A 1 341 ? -24.823 6.290 58.729 1.00 88.94 341 ILE A O 1
ATOM 2543 N N . VAL A 1 342 ? -24.555 4.796 57.052 1.00 86.88 342 VAL A N 1
ATOM 2544 C CA . VAL A 1 342 ? -24.651 5.757 55.945 1.00 86.88 342 VAL A CA 1
ATOM 2545 C C . VAL A 1 342 ? -26.121 6.141 55.799 1.00 86.88 342 VAL A C 1
ATOM 2547 O O . VAL A 1 342 ? -26.977 5.258 55.751 1.00 86.88 342 VAL A O 1
ATOM 2550 N N . LEU A 1 343 ? -26.415 7.438 55.767 1.00 81.25 343 LEU A N 1
ATOM 2551 C CA . LEU A 1 343 ? -27.748 7.937 55.441 1.00 81.25 343 LEU A CA 1
ATOM 2552 C C . LEU A 1 343 ? -27.765 8.358 53.966 1.00 81.25 343 LEU A C 1
ATOM 2554 O O . LEU A 1 343 ? -26.882 9.113 53.553 1.00 81.25 343 LEU A O 1
ATOM 2558 N N . GLU A 1 344 ? -28.729 7.831 53.206 1.00 69.62 344 GLU A N 1
ATOM 2559 C CA . GLU A 1 344 ? -29.031 8.246 51.822 1.00 69.62 344 GLU A CA 1
ATOM 2560 C C . GLU A 1 344 ? -29.695 9.628 51.769 1.00 69.62 344 GLU A C 1
ATOM 2562 O O . GLU A 1 344 ? -30.475 9.956 52.699 1.00 69.62 344 GLU A O 1
#

pLDDT: mean 87.64, std 9.67, range [43.19, 98.31]